Protein AF-A0A503KQ88-F1 (afdb_monomer)

Foldseek 3Di:
DLVVLCVPQNDQKDWDPVPWDQAADPLQLVQAVQAPLVVPPPQADPQQNCLNVVDRTDTDMDFHDDALVCLLVRLLSVLVSLLVVLVVDRQWDFAQLASHTGHNVNSNVLNVQLVVDPDSLSSLLSSCSVHKGWQDDPPQWTKIWDSVSNNDAIETEGCLQDVDRVVSRVVRSVLSSCCVVPNPVVSCVVQVWDFDADPVDDPPRSRHRPRGYIYGDSPDDPPPDDDDD

Structure (mmCIF, N/CA/C/O backbone):
data_AF-A0A503KQ88-F1
#
_entry.id   AF-A0A503KQ88-F1
#
loop_
_atom_site.group_PDB
_atom_site.id
_atom_site.type_symbol
_atom_site.label_atom_id
_atom_site.label_alt_id
_atom_site.label_comp_id
_atom_site.label_asym_id
_atom_site.label_entity_id
_atom_site.label_seq_id
_atom_site.pdbx_PDB_ins_code
_atom_site.Cartn_x
_atom_site.Cartn_y
_atom_site.Cartn_z
_atom_site.occupancy
_atom_site.B_iso_or_equiv
_atom_site.auth_seq_id
_atom_site.auth_comp_id
_atom_site.auth_asym_id
_atom_site.auth_atom_id
_atom_site.pdbx_PDB_model_num
ATOM 1 N N . MET A 1 1 ? -19.929 3.652 12.832 1.00 82.06 1 MET A N 1
ATOM 2 C CA . MET A 1 1 ? -19.025 4.781 12.519 1.00 82.06 1 MET A CA 1
ATOM 3 C C . MET A 1 1 ? -18.409 4.598 11.139 1.00 82.06 1 MET A C 1
ATOM 5 O O . MET A 1 1 ? -18.753 5.381 10.267 1.00 82.06 1 MET A O 1
ATOM 9 N N . ILE A 1 2 ? -17.636 3.533 10.895 1.00 91.12 2 ILE A N 1
ATOM 10 C CA . ILE A 1 2 ? -17.041 3.278 9.570 1.00 91.12 2 ILE A CA 1
ATOM 11 C C . ILE A 1 2 ? -18.077 3.053 8.452 1.00 91.12 2 ILE A C 1
ATOM 13 O O . ILE A 1 2 ? -17.895 3.584 7.366 1.00 91.12 2 ILE A O 1
ATOM 17 N N . GLN A 1 3 ? -19.224 2.420 8.748 1.00 93.38 3 GLN A N 1
ATOM 18 C CA . GLN A 1 3 ? -20.330 2.285 7.782 1.00 93.38 3 GLN A CA 1
ATOM 19 C C . GLN A 1 3 ? -20.787 3.634 7.205 1.00 93.38 3 GLN A C 1
ATOM 21 O O . GLN A 1 3 ? -20.967 3.766 6.007 1.00 93.38 3 GLN A O 1
ATOM 26 N N . SER A 1 4 ? -20.898 4.669 8.044 1.00 92.31 4 SER A N 1
ATOM 27 C CA . SER A 1 4 ? -21.290 6.005 7.575 1.00 92.31 4 SER A CA 1
ATOM 28 C C . SER A 1 4 ? -20.236 6.607 6.641 1.00 92.31 4 SER A C 1
ATOM 30 O O . SER A 1 4 ? -20.574 7.298 5.690 1.00 92.31 4 SER A O 1
ATOM 32 N N . ALA A 1 5 ? -18.947 6.347 6.874 1.00 95.00 5 ALA A N 1
ATOM 33 C CA . ALA A 1 5 ? -17.892 6.795 5.966 1.00 95.00 5 ALA A CA 1
ATOM 34 C C . ALA A 1 5 ? -17.965 6.080 4.609 1.00 95.00 5 ALA A C 1
ATOM 36 O O . ALA A 1 5 ? -17.872 6.742 3.575 1.00 95.00 5 ALA A O 1
ATOM 37 N N . ILE A 1 6 ? -18.207 4.765 4.630 1.00 96.81 6 ILE A N 1
ATOM 38 C CA . ILE A 1 6 ? -18.435 3.943 3.435 1.00 96.81 6 ILE A CA 1
ATOM 39 C C . ILE A 1 6 ? -19.593 4.513 2.612 1.00 96.81 6 ILE A C 1
ATOM 41 O O . ILE A 1 6 ? -19.392 4.887 1.457 1.00 96.81 6 ILE A O 1
ATOM 45 N N . ASP A 1 7 ? -20.756 4.702 3.240 1.00 95.50 7 ASP A N 1
ATOM 46 C CA . ASP A 1 7 ? -21.964 5.215 2.581 1.00 95.50 7 ASP A CA 1
ATOM 47 C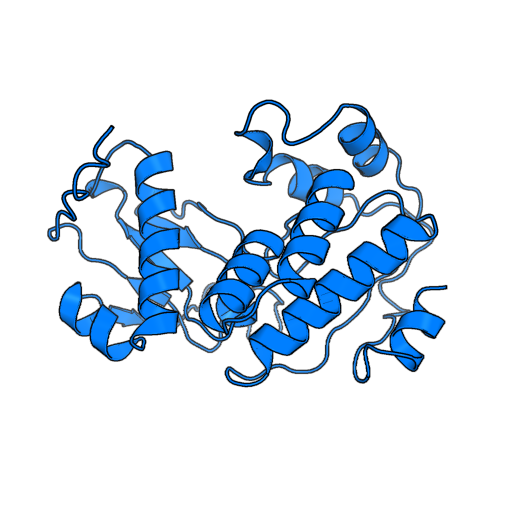 C . ASP A 1 7 ? -21.766 6.621 1.980 1.00 95.50 7 ASP A C 1
ATOM 49 O O . ASP A 1 7 ? -22.409 6.978 0.994 1.00 95.50 7 ASP A O 1
ATOM 53 N N . ASN A 1 8 ? -20.891 7.437 2.579 1.00 95.69 8 ASN A N 1
ATOM 54 C CA . ASN A 1 8 ? -20.703 8.834 2.192 1.00 95.69 8 ASN A CA 1
ATOM 55 C C . ASN A 1 8 ? -19.637 9.049 1.112 1.00 95.69 8 ASN A C 1
ATOM 57 O O . ASN A 1 8 ? -19.802 9.945 0.284 1.00 95.69 8 ASN A O 1
ATOM 61 N N . PHE A 1 9 ? -18.508 8.335 1.160 1.00 95.44 9 PHE A N 1
ATOM 62 C CA . PHE A 1 9 ? -17.376 8.646 0.278 1.00 95.44 9 PHE A CA 1
ATOM 63 C C . PHE A 1 9 ? -16.545 7.456 -0.197 1.00 95.44 9 PHE A C 1
ATOM 65 O O . PHE A 1 9 ? -15.603 7.682 -0.953 1.00 95.44 9 PHE A O 1
ATOM 72 N N . ALA A 1 10 ? -16.855 6.228 0.217 1.00 96.38 10 ALA A N 1
ATOM 73 C CA . ALA A 1 10 ? -16.130 5.039 -0.228 1.00 96.38 10 ALA A CA 1
ATOM 74 C C . ALA A 1 10 ? -17.098 3.983 -0.789 1.00 96.38 10 ALA A C 1
ATOM 76 O O . ALA A 1 10 ? -17.189 2.879 -0.250 1.00 96.38 10 ALA A O 1
ATOM 77 N N . PRO A 1 11 ? -17.857 4.318 -1.852 1.00 93.62 11 PRO A N 1
ATOM 78 C CA . PRO A 1 11 ? -18.768 3.364 -2.470 1.00 93.62 11 PRO A CA 1
ATOM 79 C C . PRO A 1 11 ? -18.002 2.128 -2.959 1.00 93.62 11 PRO A C 1
ATOM 81 O O . PRO A 1 11 ? -16.903 2.240 -3.495 1.00 93.62 11 PRO A O 1
ATOM 84 N N . GLY A 1 12 ? -18.596 0.949 -2.774 1.00 94.19 12 GLY A N 1
ATOM 85 C CA . GLY A 1 12 ? -17.990 -0.334 -3.143 1.00 94.19 12 GLY A CA 1
ATOM 86 C C . GLY A 1 12 ? -17.111 -0.961 -2.059 1.00 94.19 12 GLY A C 1
ATOM 87 O O . GLY A 1 12 ? -16.810 -2.143 -2.167 1.00 94.19 12 GLY A O 1
ATOM 88 N N . PHE A 1 13 ? -16.747 -0.215 -1.011 1.00 97.25 13 PHE A N 1
ATOM 89 C CA . PHE A 1 13 ? -16.193 -0.813 0.202 1.00 97.25 13 PHE A CA 1
ATOM 90 C C . PHE A 1 13 ? -17.310 -1.412 1.056 1.00 97.25 13 PHE A C 1
ATOM 92 O O . PHE A 1 13 ? -18.431 -0.901 1.073 1.00 97.25 13 PHE A O 1
ATOM 99 N N . GLU A 1 14 ? -16.997 -2.456 1.815 1.00 97.00 14 GLU A N 1
ATOM 100 C CA . GLU A 1 14 ? -17.955 -3.091 2.717 1.00 97.00 14 GLU A CA 1
ATOM 101 C C . GLU A 1 14 ? -17.297 -3.604 3.994 1.00 97.00 14 GLU A C 1
ATOM 103 O O . GLU A 1 14 ? -16.108 -3.911 4.028 1.00 97.00 14 GLU A O 1
ATOM 108 N N . ILE A 1 15 ? -18.079 -3.669 5.072 1.00 96.62 15 ILE A N 1
ATOM 109 C CA . ILE A 1 15 ? -17.639 -4.312 6.308 1.00 96.62 15 ILE A CA 1
ATOM 110 C C . ILE A 1 15 ? -17.816 -5.814 6.134 1.00 96.62 15 ILE A C 1
ATOM 112 O O . ILE A 1 15 ? -18.939 -6.294 5.965 1.00 96.62 15 ILE A O 1
ATOM 116 N N . ASP A 1 16 ? -16.722 -6.549 6.263 1.00 94.75 16 ASP A N 1
ATOM 117 C CA . ASP A 1 16 ? -16.769 -7.998 6.341 1.00 94.75 16 ASP A CA 1
ATOM 118 C C . ASP A 1 16 ? -17.178 -8.403 7.757 1.00 94.75 16 ASP A C 1
ATOM 120 O O . ASP A 1 16 ? -16.416 -8.289 8.719 1.00 94.75 16 ASP A O 1
ATOM 124 N N . THR A 1 17 ? -18.426 -8.838 7.891 1.00 92.38 17 THR A N 1
ATOM 125 C CA . THR A 1 17 ? -19.001 -9.229 9.185 1.00 92.38 17 THR A CA 1
ATOM 126 C C . THR A 1 17 ? -18.560 -10.613 9.657 1.00 92.38 17 THR A C 1
ATOM 128 O O . THR A 1 17 ? -18.763 -10.921 10.828 1.00 92.38 17 THR A O 1
ATOM 131 N N . GLU A 1 18 ? -17.961 -11.427 8.785 1.00 91.00 18 GLU A N 1
ATOM 132 C CA . GLU A 1 18 ? -17.430 -12.748 9.130 1.00 91.00 18 GLU A CA 1
ATOM 133 C C . GLU A 1 18 ? -16.044 -12.626 9.772 1.00 91.00 18 GLU A C 1
ATOM 135 O O . GLU A 1 18 ? -15.778 -13.266 10.789 1.00 91.00 18 GLU A O 1
ATOM 140 N N . PHE A 1 19 ? -15.188 -11.757 9.226 1.00 88.44 19 PHE A N 1
ATOM 141 C CA . PHE A 1 19 ? -13.831 -11.530 9.737 1.00 88.44 19 PHE A CA 1
ATOM 142 C C . PHE A 1 19 ? -13.727 -10.385 10.758 1.00 88.44 19 PHE A C 1
ATOM 144 O O . PHE A 1 19 ? -12.705 -10.254 11.437 1.00 88.44 19 PHE A O 1
ATOM 151 N N . SER A 1 20 ? -14.769 -9.561 10.908 1.00 92.88 20 SER A N 1
ATOM 152 C CA . SER A 1 20 ? -14.857 -8.586 12.004 1.00 92.88 20 SER A CA 1
ATOM 153 C C . SER A 1 20 ? -15.189 -9.281 13.323 1.00 92.88 20 SER A C 1
ATOM 155 O O . SER A 1 20 ? -16.171 -10.012 13.421 1.00 92.88 20 SER A O 1
ATOM 157 N N . GLN A 1 21 ? -14.413 -9.006 14.370 1.00 93.44 21 GLN A N 1
ATOM 158 C CA . GLN A 1 21 ? -14.523 -9.715 15.643 1.00 93.44 21 GLN A CA 1
ATOM 159 C C . GLN A 1 21 ? -14.304 -8.808 16.856 1.00 93.44 21 GLN A C 1
ATOM 161 O O . GLN A 1 21 ? -13.518 -7.860 16.828 1.00 93.44 21 GLN A O 1
ATOM 166 N N . GLU A 1 22 ? -14.954 -9.149 17.969 1.00 92.50 22 GLU A N 1
ATOM 167 C CA . GLU A 1 22 ? -14.690 -8.576 19.299 1.00 92.50 22 GLU A CA 1
ATOM 168 C C . GLU A 1 22 ? -13.470 -9.249 19.958 1.00 92.50 22 GLU A C 1
ATOM 170 O O . GLU A 1 22 ? -13.514 -9.681 21.109 1.00 92.50 22 GLU A O 1
ATOM 175 N N . ALA A 1 23 ? -12.396 -9.405 19.184 1.00 91.88 23 ALA A N 1
ATOM 176 C CA . ALA A 1 23 ? -11.121 -9.955 19.624 1.00 91.88 23 ALA A CA 1
ATOM 177 C C . ALA A 1 23 ? -9.958 -9.292 18.871 1.00 91.88 23 ALA A C 1
ATOM 179 O O . ALA A 1 23 ? -10.144 -8.728 17.789 1.00 91.88 23 ALA A O 1
ATOM 180 N N . ALA A 1 24 ? -8.757 -9.385 19.440 1.00 90.56 24 ALA A N 1
ATOM 181 C CA . ALA A 1 24 ? -7.523 -8.958 18.788 1.00 90.56 24 ALA A CA 1
ATOM 182 C C . ALA A 1 24 ? -7.221 -9.798 17.528 1.00 90.56 24 ALA A C 1
ATOM 184 O O . ALA A 1 24 ? -7.571 -10.976 17.458 1.00 90.56 24 ALA A O 1
ATOM 185 N N . ASP A 1 25 ? -6.545 -9.208 16.541 1.00 90.25 25 ASP A N 1
ATOM 186 C CA . ASP A 1 25 ? -5.828 -9.919 15.480 1.00 90.25 25 ASP A CA 1
ATOM 187 C C . ASP A 1 25 ? -4.364 -10.117 15.898 1.00 90.25 25 ASP A C 1
ATOM 189 O O . ASP A 1 25 ? -3.544 -9.195 15.855 1.00 90.25 25 ASP A O 1
ATOM 193 N N . ASP A 1 26 ? -4.014 -11.360 16.225 1.00 89.31 26 ASP A N 1
ATOM 194 C CA . ASP A 1 26 ? -2.664 -11.779 16.621 1.00 89.31 26 ASP A CA 1
ATOM 195 C C . ASP A 1 26 ? -1.585 -11.447 15.568 1.00 89.31 26 ASP A C 1
ATOM 197 O O . ASP A 1 26 ? -0.389 -11.394 15.869 1.00 89.31 26 ASP A O 1
ATOM 201 N N . ARG A 1 27 ? -1.975 -11.210 14.309 1.00 88.62 27 ARG A N 1
ATOM 202 C CA . ARG A 1 27 ? -1.055 -10.854 13.218 1.00 88.62 27 ARG A CA 1
ATOM 203 C C . ARG A 1 27 ? -0.681 -9.373 13.230 1.00 88.62 27 ARG A C 1
ATOM 205 O O . ARG A 1 27 ? 0.302 -9.009 12.583 1.00 88.62 27 ARG A O 1
ATOM 212 N N . MET A 1 28 ? -1.431 -8.519 13.931 1.00 89.50 28 MET A N 1
ATOM 213 C CA . MET A 1 28 ? -1.254 -7.066 13.876 1.00 89.50 28 MET A CA 1
ATOM 214 C C . MET A 1 28 ? 0.115 -6.624 14.405 1.00 89.50 28 MET A C 1
ATOM 216 O O . MET A 1 28 ? 0.796 -5.842 13.742 1.00 89.50 28 MET A O 1
ATOM 220 N N . ALA A 1 29 ? 0.564 -7.203 15.523 1.00 87.62 29 ALA A N 1
ATOM 221 C CA . ALA A 1 29 ? 1.887 -6.945 16.097 1.00 87.62 29 ALA A CA 1
ATOM 222 C C . ALA A 1 29 ? 3.011 -7.266 15.105 1.00 87.62 29 ALA A C 1
ATOM 224 O O . ALA A 1 29 ? 3.868 -6.430 14.825 1.00 87.62 29 ALA A O 1
ATOM 225 N N . ARG A 1 30 ? 2.942 -8.442 14.469 1.00 87.19 30 ARG A N 1
ATOM 226 C CA . ARG A 1 30 ? 3.912 -8.843 13.444 1.00 87.19 30 ARG A CA 1
ATOM 227 C C . ARG A 1 30 ? 3.892 -7.900 12.237 1.00 87.19 30 ARG A C 1
ATOM 229 O O . ARG A 1 30 ? 4.946 -7.599 11.686 1.00 87.19 30 ARG A O 1
ATOM 236 N N . SER A 1 31 ? 2.717 -7.445 11.810 1.00 87.50 31 SER A N 1
ATOM 237 C CA . SER A 1 31 ? 2.585 -6.470 10.721 1.00 87.50 31 SER A CA 1
ATOM 238 C C . SER A 1 31 ? 3.190 -5.108 11.058 1.00 87.50 31 SER A C 1
ATOM 240 O O . SER A 1 31 ? 3.762 -4.464 10.179 1.00 87.50 31 SER A O 1
ATOM 242 N N . PHE A 1 32 ? 3.097 -4.685 12.318 1.00 87.62 32 PHE A N 1
ATOM 243 C CA . PHE A 1 32 ? 3.701 -3.447 12.799 1.00 87.62 32 PHE A CA 1
ATOM 244 C C . PHE A 1 32 ? 5.225 -3.561 12.922 1.00 87.62 32 PHE A C 1
ATOM 246 O O . PHE A 1 32 ? 5.947 -2.685 12.453 1.00 87.62 32 PHE A O 1
ATOM 253 N N . ASP A 1 33 ? 5.736 -4.678 13.446 1.00 84.38 33 ASP A N 1
ATOM 254 C CA . ASP A 1 33 ? 7.180 -4.930 13.564 1.00 84.38 33 ASP A CA 1
ATOM 255 C C . ASP A 1 33 ? 7.906 -4.950 12.219 1.00 84.38 33 ASP A C 1
ATOM 257 O O . ASP A 1 33 ? 9.072 -4.570 12.120 1.00 84.38 33 ASP A O 1
ATOM 261 N N . LEU A 1 34 ? 7.213 -5.402 11.176 1.00 78.88 34 LEU A N 1
ATOM 262 C CA . LEU A 1 34 ? 7.750 -5.524 9.824 1.00 78.88 34 LEU A CA 1
ATOM 263 C C . LEU A 1 34 ? 7.519 -4.268 8.977 1.00 78.88 34 LEU A C 1
ATOM 265 O O . LEU A 1 34 ? 7.855 -4.261 7.788 1.00 78.88 34 LEU A O 1
ATOM 269 N N . CYS A 1 35 ? 6.939 -3.223 9.567 1.00 80.56 35 CYS A N 1
ATOM 270 C CA . CYS A 1 35 ? 6.728 -1.953 8.906 1.00 80.56 35 CYS A CA 1
ATOM 271 C C . CYS A 1 35 ? 8.060 -1.244 8.646 1.00 80.56 35 CYS A C 1
ATOM 273 O O . CYS A 1 35 ? 8.882 -1.076 9.546 1.00 80.56 35 CYS A O 1
ATOM 275 N N . TRP A 1 36 ? 8.249 -0.764 7.414 1.00 73.56 36 TRP A N 1
ATOM 276 C CA . TRP A 1 36 ? 9.437 -0.001 7.023 1.00 73.56 36 TRP A CA 1
ATOM 277 C C . TRP A 1 36 ? 9.670 1.230 7.906 1.00 73.56 36 TRP A C 1
ATOM 279 O O . TRP A 1 36 ? 10.806 1.609 8.172 1.00 73.56 36 TRP A O 1
ATOM 289 N N . ASP A 1 37 ? 8.609 1.835 8.432 1.00 75.62 37 ASP A N 1
ATOM 290 C CA . ASP A 1 37 ? 8.744 3.008 9.287 1.00 75.62 37 ASP A CA 1
ATOM 291 C C . ASP A 1 37 ? 9.432 2.677 10.633 1.00 75.62 37 ASP A C 1
ATOM 293 O O . ASP A 1 37 ? 10.017 3.565 11.249 1.00 75.62 37 ASP A O 1
ATOM 297 N N . ARG A 1 38 ? 9.535 1.401 11.046 1.00 74.81 38 ARG A N 1
ATOM 298 C CA . ARG A 1 38 ? 10.309 0.991 12.240 1.00 74.81 38 ARG A CA 1
ATOM 299 C C . ARG A 1 38 ? 11.812 1.248 12.109 1.00 74.81 38 ARG A C 1
ATOM 301 O O . ARG A 1 38 ? 12.473 1.434 13.131 1.00 74.81 38 ARG A O 1
ATOM 308 N N . VAL A 1 39 ? 12.358 1.295 10.887 1.00 71.19 39 VAL A N 1
ATOM 309 C CA . VAL A 1 39 ? 13.790 1.587 10.678 1.00 71.19 39 VAL A CA 1
ATOM 310 C C . VAL A 1 39 ? 14.106 3.086 10.710 1.00 71.19 39 VAL A C 1
ATOM 312 O O . VAL A 1 39 ? 15.272 3.468 10.831 1.00 71.19 39 VAL A O 1
ATOM 315 N N . HIS A 1 40 ? 13.085 3.951 10.657 1.00 67.12 40 HIS A N 1
ATOM 316 C CA . HIS A 1 40 ? 13.244 5.403 10.723 1.00 67.12 40 HIS A CA 1
ATOM 317 C C . HIS A 1 40 ? 13.041 5.908 12.150 1.00 67.12 40 HIS A C 1
ATOM 319 O O . HIS A 1 40 ? 11.982 5.752 12.759 1.00 67.12 40 HIS A O 1
ATOM 325 N N . LYS A 1 41 ? 14.064 6.570 12.698 1.00 69.19 41 LYS A N 1
ATOM 326 C CA . LYS A 1 41 ? 13.993 7.124 14.054 1.00 69.19 41 LYS A CA 1
ATOM 327 C C . LYS A 1 41 ? 12.854 8.144 14.160 1.00 69.19 41 LYS A C 1
ATOM 329 O O . LYS A 1 41 ? 12.869 9.159 13.469 1.00 69.19 41 LYS A O 1
ATOM 334 N N . GLY A 1 42 ? 11.931 7.907 15.093 1.00 69.88 42 GLY A N 1
ATOM 335 C CA . GLY A 1 42 ? 10.814 8.811 15.385 1.00 69.88 42 GLY A CA 1
ATOM 336 C C . GLY A 1 42 ? 9.622 8.689 14.434 1.00 69.88 42 GLY A C 1
ATOM 337 O O . GLY A 1 42 ? 8.749 9.548 14.471 1.00 69.88 42 GLY A O 1
ATOM 338 N N . ALA A 1 43 ? 9.575 7.654 13.590 1.00 77.50 43 ALA A N 1
ATOM 339 C CA . ALA A 1 43 ? 8.423 7.391 12.729 1.00 77.50 43 ALA A CA 1
ATOM 340 C C . ALA A 1 43 ? 7.298 6.589 13.422 1.00 77.50 43 ALA A C 1
ATOM 342 O O . ALA A 1 43 ? 6.245 6.380 12.823 1.00 77.50 43 ALA A O 1
ATOM 343 N N . TRP A 1 44 ? 7.508 6.178 14.677 1.00 86.00 44 TRP A N 1
ATOM 344 C CA . TRP A 1 44 ? 6.536 5.500 15.539 1.00 86.00 44 TRP A CA 1
ATOM 345 C C . TRP A 1 44 ? 6.767 5.874 17.015 1.00 86.00 44 TRP A C 1
ATOM 347 O O . TRP A 1 44 ? 7.852 6.356 17.370 1.00 86.00 44 TRP A O 1
ATOM 357 N N . THR A 1 45 ? 5.757 5.667 17.862 1.00 88.06 45 THR A N 1
ATOM 358 C CA . THR A 1 45 ? 5.802 5.923 19.314 1.00 88.06 45 THR A CA 1
ATOM 359 C C . THR A 1 45 ? 5.491 4.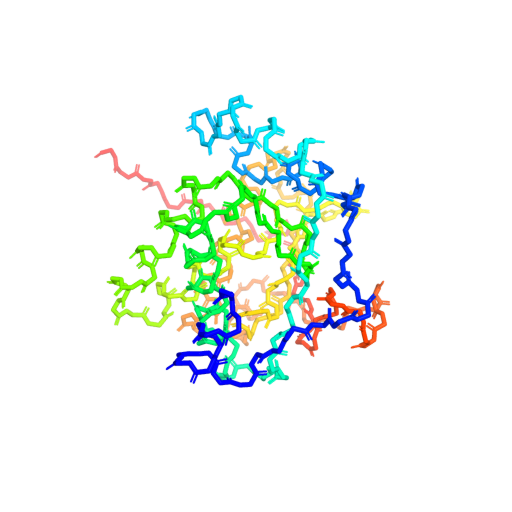667 20.134 1.00 88.06 45 THR A C 1
ATOM 361 O O . THR A 1 45 ? 4.905 3.716 19.629 1.00 88.06 45 THR A O 1
ATOM 364 N N . GLU A 1 46 ? 5.841 4.667 21.425 1.00 89.06 46 GLU A N 1
ATOM 365 C CA . GLU A 1 46 ? 5.425 3.598 22.355 1.00 89.06 46 GLU A CA 1
ATOM 366 C C . GLU A 1 46 ? 3.891 3.457 22.410 1.00 89.06 46 GLU A C 1
ATOM 368 O O . GLU A 1 46 ? 3.387 2.344 22.482 1.00 89.06 46 GLU A O 1
ATOM 373 N N . GLU A 1 47 ? 3.151 4.563 22.261 1.00 90.69 47 GLU A N 1
ATOM 374 C CA . GLU A 1 47 ? 1.683 4.555 22.173 1.00 90.69 47 GLU A CA 1
ATOM 375 C C . GLU A 1 47 ? 1.171 3.805 20.930 1.00 90.69 47 GLU A C 1
ATOM 377 O O . GLU A 1 47 ? 0.144 3.133 21.005 1.00 90.69 47 GLU A O 1
ATOM 382 N N . ASP A 1 48 ? 1.869 3.890 19.788 1.00 91.00 48 ASP A N 1
ATOM 383 C CA . ASP A 1 48 ? 1.516 3.108 18.594 1.00 91.00 48 ASP A CA 1
ATOM 384 C C . ASP A 1 48 ? 1.710 1.602 18.849 1.00 91.00 48 ASP A C 1
ATOM 386 O O . ASP A 1 48 ? 0.899 0.784 18.413 1.00 91.00 48 ASP A O 1
ATOM 390 N N . GLU A 1 49 ? 2.776 1.233 19.565 1.00 89.81 49 GLU A N 1
ATOM 391 C CA . GLU A 1 49 ? 3.071 -0.160 19.913 1.00 89.81 49 GLU A CA 1
ATOM 392 C C . GLU A 1 49 ? 2.051 -0.716 20.917 1.00 89.81 49 GLU A C 1
ATOM 394 O O . GLU A 1 49 ? 1.501 -1.793 20.689 1.00 89.81 49 GLU A O 1
ATOM 399 N N . GLU A 1 50 ? 1.714 0.041 21.966 1.00 91.94 50 GLU A N 1
ATOM 400 C CA . GLU A 1 50 ? 0.632 -0.310 22.897 1.00 91.94 50 GLU A CA 1
ATOM 401 C C . GLU A 1 50 ? -0.709 -0.440 22.169 1.00 91.94 50 GLU A C 1
ATOM 403 O O . GLU A 1 50 ? -1.411 -1.432 22.355 1.00 91.94 50 GLU A O 1
ATOM 408 N N . ALA A 1 51 ? -1.052 0.491 21.271 1.00 92.00 51 ALA A N 1
ATOM 409 C CA . ALA A 1 51 ? -2.300 0.422 20.515 1.00 92.00 51 ALA A CA 1
ATOM 410 C C . ALA A 1 51 ? -2.403 -0.851 19.660 1.00 92.00 51 ALA A C 1
ATOM 412 O O . ALA A 1 51 ? -3.479 -1.442 19.560 1.00 92.00 51 ALA A O 1
ATOM 413 N N . VAL A 1 52 ? -1.295 -1.289 19.056 1.00 90.44 52 VAL A N 1
ATOM 414 C CA . VAL A 1 52 ? -1.243 -2.537 18.285 1.00 90.44 52 VAL A CA 1
ATOM 415 C C . VAL A 1 52 ? -1.284 -3.769 19.190 1.00 90.44 52 VAL A C 1
ATOM 417 O O . VAL A 1 52 ? -1.897 -4.764 18.813 1.00 90.44 52 VAL A O 1
ATOM 420 N N . LEU A 1 53 ? -0.665 -3.746 20.369 1.00 88.81 53 LEU A N 1
ATOM 421 C CA . LEU A 1 53 ? -0.636 -4.904 21.271 1.00 88.81 53 LEU A CA 1
ATOM 422 C C . LEU A 1 53 ? -1.928 -5.075 22.080 1.00 88.81 53 LEU A C 1
ATOM 424 O O . LEU A 1 53 ? -2.324 -6.203 22.364 1.00 88.81 53 LEU A O 1
ATOM 428 N N . GLU A 1 54 ? -2.585 -3.977 22.442 1.00 90.81 54 GLU A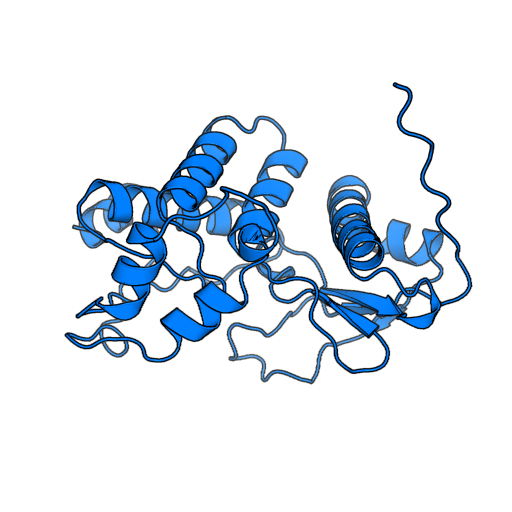 N 1
ATOM 429 C CA . GLU A 1 54 ? -3.719 -3.969 23.372 1.00 90.81 54 GLU A CA 1
ATOM 430 C C . GLU A 1 54 ? -5.086 -3.835 22.684 1.00 90.81 54 GLU A C 1
ATOM 432 O O . GLU A 1 54 ? -6.118 -3.782 23.360 1.00 90.81 54 GLU A O 1
ATOM 437 N N . HIS A 1 55 ? -5.137 -3.786 21.347 1.00 93.06 55 HIS A N 1
ATOM 438 C CA . HIS A 1 55 ? -6.413 -3.720 20.637 1.00 93.06 55 HIS A CA 1
ATOM 439 C C . HIS A 1 55 ? -7.298 -4.934 20.961 1.00 93.06 55 HIS A C 1
ATOM 441 O O . HIS A 1 55 ? -6.870 -6.083 20.921 1.00 93.06 55 HIS A O 1
ATOM 447 N N . GLY A 1 56 ? -8.563 -4.668 21.290 1.00 91.94 56 GLY A N 1
ATOM 448 C CA . GLY A 1 56 ? -9.504 -5.700 21.739 1.00 91.94 56 GLY A CA 1
ATOM 449 C C . GLY A 1 56 ? -10.534 -6.125 20.697 1.00 91.94 56 GLY A C 1
ATOM 450 O O . GLY A 1 56 ? -11.268 -7.078 20.933 1.00 91.94 56 GLY A O 1
ATOM 451 N N . CYS A 1 57 ? -10.636 -5.417 19.573 1.00 92.00 57 CYS A N 1
ATOM 452 C CA . CYS A 1 57 ? -11.571 -5.732 18.501 1.00 92.00 57 CYS A CA 1
ATOM 453 C C . CYS A 1 57 ? -11.032 -5.275 17.147 1.00 92.00 57 CYS A C 1
ATOM 455 O O . CYS A 1 57 ? -10.209 -4.359 17.064 1.00 92.00 57 CYS A O 1
ATOM 457 N N . VAL A 1 58 ? -11.529 -5.904 16.087 1.00 94.00 58 VAL A N 1
ATOM 458 C CA . VAL A 1 58 ? -11.138 -5.630 14.706 1.00 94.00 58 VAL A CA 1
ATOM 459 C C . VAL A 1 58 ? -12.390 -5.484 13.857 1.00 94.00 58 VAL A C 1
ATOM 461 O O . VAL A 1 58 ? -13.296 -6.314 13.911 1.00 94.00 58 VAL A O 1
ATOM 464 N N . ILE A 1 59 ? -12.424 -4.420 13.057 1.00 95.00 59 ILE A N 1
ATOM 465 C CA . ILE A 1 59 ? -13.385 -4.270 11.968 1.00 95.00 59 ILE A CA 1
ATOM 466 C C . ILE A 1 59 ? -12.621 -4.483 10.672 1.00 95.00 59 ILE A C 1
ATOM 468 O O . ILE A 1 59 ? -11.689 -3.736 10.372 1.00 95.00 59 ILE A O 1
ATOM 472 N N . TYR A 1 60 ? -13.030 -5.495 9.921 1.00 94.56 60 TYR A N 1
ATOM 473 C CA . TYR A 1 60 ? -12.456 -5.823 8.631 1.00 94.56 60 TYR A CA 1
ATOM 474 C C . TYR A 1 60 ? -13.256 -5.128 7.527 1.00 94.56 60 TYR A C 1
ATOM 476 O O . TYR A 1 60 ? -14.487 -5.172 7.521 1.00 94.56 60 TYR A O 1
ATOM 484 N N . VAL A 1 61 ? -12.561 -4.437 6.624 1.00 96.06 61 VAL A N 1
ATOM 485 C CA . VAL A 1 61 ? -13.183 -3.688 5.526 1.00 96.06 61 VAL A CA 1
ATOM 486 C C . VAL A 1 61 ? -12.595 -4.167 4.210 1.00 96.06 61 VAL A C 1
ATOM 488 O O . VAL A 1 61 ? -11.388 -4.063 3.997 1.00 96.06 61 VAL A O 1
ATOM 491 N N . LEU A 1 62 ? -13.460 -4.665 3.335 1.00 94.62 62 LEU A N 1
ATOM 492 C CA . LEU A 1 62 ? -13.113 -5.094 1.989 1.00 94.62 62 LEU A CA 1
ATOM 493 C C . LEU A 1 62 ? -13.214 -3.909 1.034 1.00 94.62 62 LEU A C 1
ATOM 495 O O . LEU A 1 62 ? -14.160 -3.122 1.101 1.00 94.62 62 LEU A O 1
ATOM 499 N N . GLY A 1 63 ? -12.218 -3.778 0.162 1.00 93.19 63 GLY A N 1
ATOM 500 C CA . GLY A 1 63 ? -12.285 -2.883 -0.987 1.00 93.19 63 GLY A CA 1
ATOM 501 C C . GLY A 1 63 ? -13.003 -3.544 -2.167 1.00 93.19 63 GLY A C 1
ATOM 502 O O . GLY A 1 63 ? -13.113 -4.771 -2.206 1.00 93.19 63 GLY A O 1
ATOM 503 N N . PRO A 1 64 ? -13.469 -2.752 -3.146 1.00 92.69 64 PRO A N 1
ATOM 504 C CA . PRO A 1 64 ? -14.012 -3.293 -4.384 1.00 92.69 64 PRO A CA 1
ATOM 505 C C . PRO A 1 64 ? -12.930 -4.036 -5.180 1.00 92.69 64 PRO A C 1
ATOM 507 O O . PRO A 1 64 ? -11.731 -3.849 -4.965 1.00 92.69 64 PRO A O 1
ATOM 510 N N . HIS A 1 65 ? -13.355 -4.843 -6.153 1.00 87.69 65 HIS A N 1
ATOM 511 C CA . HIS A 1 65 ? -12.434 -5.419 -7.130 1.00 87.69 65 HIS A CA 1
ATOM 512 C C . HIS A 1 65 ? -11.689 -4.300 -7.873 1.00 87.69 65 HIS A C 1
ATOM 514 O O . HIS A 1 65 ? -12.317 -3.377 -8.394 1.00 87.69 65 HIS A O 1
ATOM 520 N N . MET A 1 66 ? -10.362 -4.403 -7.949 1.00 89.75 66 MET A N 1
ATOM 521 C CA . MET A 1 66 ? -9.502 -3.410 -8.592 1.00 89.75 66 MET A CA 1
ATOM 522 C C . MET A 1 66 ? -8.957 -3.934 -9.919 1.00 89.75 66 MET A C 1
ATOM 524 O O . MET A 1 66 ? -8.574 -5.096 -10.034 1.00 89.75 66 MET A O 1
ATOM 528 N N . ASP A 1 67 ? -8.884 -3.051 -10.906 1.00 89.69 67 ASP A N 1
ATOM 529 C CA . ASP A 1 67 ? -8.025 -3.189 -12.080 1.00 89.69 67 ASP A CA 1
ATOM 530 C C . ASP A 1 67 ? -6.908 -2.132 -12.025 1.00 89.69 67 ASP A C 1
ATOM 532 O O . ASP A 1 67 ? -6.813 -1.360 -11.067 1.00 89.69 67 ASP A O 1
ATOM 536 N N . ALA A 1 68 ? -6.029 -2.106 -13.027 1.00 89.00 68 ALA A N 1
ATOM 537 C CA . ALA A 1 68 ? -4.869 -1.217 -13.013 1.00 89.00 68 ALA A CA 1
ATOM 538 C C . ALA A 1 68 ? -5.262 0.268 -13.061 1.00 89.00 68 ALA A C 1
ATOM 540 O O . ALA A 1 68 ? -4.549 1.102 -12.507 1.00 89.00 68 ALA A O 1
ATOM 541 N N . GLU A 1 69 ? -6.395 0.593 -13.690 1.00 88.75 69 GLU A N 1
ATOM 542 C CA . GLU A 1 69 ? -6.887 1.964 -13.837 1.00 88.75 69 GLU A CA 1
ATOM 543 C C . GLU A 1 69 ? -7.467 2.482 -12.511 1.00 88.75 69 GLU A C 1
ATOM 545 O O . GLU A 1 69 ? -7.139 3.587 -12.078 1.00 88.75 69 GLU A O 1
ATOM 550 N N . GLY A 1 70 ? -8.267 1.663 -11.821 1.00 93.62 70 GLY A N 1
ATOM 551 C CA . GLY A 1 70 ? -8.924 2.030 -10.563 1.00 93.62 70 GLY A CA 1
ATOM 552 C C . GLY A 1 70 ? -8.098 1.797 -9.292 1.00 93.62 70 GLY A C 1
ATOM 553 O O . GLY A 1 70 ? -8.494 2.262 -8.218 1.00 93.62 70 GLY A O 1
ATOM 554 N N . ALA A 1 71 ? -6.966 1.088 -9.370 1.00 95.75 71 ALA A N 1
ATOM 555 C CA . ALA A 1 71 ? -6.192 0.675 -8.195 1.00 95.75 71 ALA A CA 1
ATOM 556 C C . ALA A 1 71 ? -5.726 1.859 -7.329 1.00 95.75 71 ALA A C 1
ATOM 558 O O . ALA A 1 71 ? -5.923 1.862 -6.112 1.00 95.75 71 ALA A O 1
ATOM 559 N N . VAL A 1 72 ? -5.159 2.903 -7.946 1.00 96.88 72 VAL A N 1
ATOM 560 C CA . VAL A 1 72 ? -4.636 4.072 -7.215 1.00 96.88 72 VAL A CA 1
ATOM 561 C C . VAL A 1 72 ? -5.754 4.836 -6.501 1.00 96.88 72 VAL A C 1
ATOM 563 O O . VAL A 1 72 ? -5.612 5.170 -5.324 1.00 96.88 72 VAL A O 1
ATOM 566 N N . GLU A 1 73 ? -6.879 5.085 -7.176 1.00 96.12 73 GLU A N 1
ATOM 567 C CA . GLU A 1 73 ? -8.026 5.785 -6.582 1.00 96.12 73 GLU A CA 1
ATOM 568 C C . GLU A 1 73 ? -8.662 4.966 -5.448 1.00 96.12 73 GLU A C 1
ATOM 570 O O . GLU A 1 73 ? -8.997 5.503 -4.384 1.00 96.12 73 GLU A O 1
ATOM 575 N N . THR A 1 74 ? -8.769 3.649 -5.636 1.00 96.94 74 THR A N 1
ATOM 576 C CA . THR A 1 74 ? -9.295 2.735 -4.616 1.00 96.94 74 THR A CA 1
ATOM 577 C C . THR A 1 74 ? -8.395 2.720 -3.380 1.00 96.94 74 THR A C 1
ATOM 579 O O . THR A 1 74 ? -8.882 2.886 -2.260 1.00 96.94 74 THR A O 1
ATOM 582 N N . SER A 1 75 ? -7.076 2.628 -3.560 1.00 97.25 75 SER A N 1
ATOM 583 C CA . SER A 1 75 ? -6.104 2.709 -2.463 1.00 97.25 75 SER A CA 1
ATOM 584 C C . SER A 1 75 ? -6.142 4.057 -1.741 1.00 97.25 75 SER A C 1
ATOM 586 O O . SER A 1 75 ? -6.127 4.104 -0.508 1.00 97.25 75 SER A O 1
ATOM 588 N N . ALA A 1 76 ? -6.263 5.167 -2.472 1.00 97.62 76 ALA A N 1
ATOM 589 C CA . ALA A 1 76 ? -6.424 6.491 -1.872 1.00 97.62 76 ALA A CA 1
ATOM 590 C C . ALA A 1 76 ? -7.700 6.574 -1.012 1.00 97.62 76 ALA A C 1
ATOM 592 O O . ALA A 1 76 ? -7.686 7.122 0.096 1.00 97.62 76 ALA A O 1
ATOM 593 N N . THR A 1 77 ? -8.790 5.967 -1.483 1.00 97.56 77 THR A N 1
ATOM 594 C CA . THR A 1 77 ? -10.064 5.882 -0.757 1.00 97.56 77 THR A CA 1
ATOM 595 C C . THR A 1 77 ? -9.950 5.018 0.502 1.00 97.56 77 THR A C 1
ATOM 597 O O . THR A 1 77 ? -10.407 5.430 1.572 1.00 97.56 77 THR A O 1
ATOM 600 N N . ALA A 1 78 ? -9.268 3.871 0.419 1.00 97.38 78 ALA A N 1
ATOM 601 C CA . ALA A 1 78 ? -8.966 3.017 1.569 1.00 97.38 78 ALA A CA 1
ATOM 602 C C . ALA A 1 78 ? -8.154 3.771 2.637 1.00 97.38 78 ALA A C 1
ATOM 604 O O . ALA A 1 78 ? -8.477 3.729 3.827 1.00 97.38 78 ALA A O 1
ATOM 605 N N . LEU A 1 79 ? -7.141 4.540 2.224 1.00 97.62 79 LEU A N 1
ATOM 606 C CA . LEU A 1 79 ? -6.349 5.364 3.138 1.00 97.62 79 LEU A CA 1
ATOM 607 C C . LEU A 1 79 ? -7.204 6.441 3.818 1.00 97.62 79 LEU A C 1
ATOM 609 O O . LEU A 1 79 ? -7.072 6.680 5.020 1.00 97.62 79 LEU A O 1
ATOM 613 N N . ARG A 1 80 ? -8.131 7.059 3.081 1.00 97.44 80 ARG A N 1
ATOM 614 C CA . ARG A 1 80 ? -9.084 8.023 3.642 1.00 97.44 80 ARG A CA 1
ATOM 615 C C . ARG A 1 80 ? -10.027 7.379 4.664 1.00 97.44 80 ARG A C 1
ATOM 617 O O . ARG A 1 80 ? -10.304 8.000 5.693 1.00 97.44 80 ARG A O 1
ATOM 624 N N . LEU A 1 81 ? -10.482 6.142 4.436 1.00 97.69 81 LEU A N 1
ATOM 625 C CA . LEU A 1 81 ? -11.253 5.373 5.424 1.00 97.69 81 LEU A CA 1
ATOM 626 C C . LEU A 1 81 ? -10.443 5.107 6.698 1.00 97.69 81 LEU A C 1
ATOM 628 O O . LEU A 1 81 ? -10.961 5.323 7.796 1.00 97.69 81 LEU A O 1
ATOM 632 N N . ILE A 1 82 ? -9.171 4.716 6.569 1.00 97.19 82 ILE A N 1
ATOM 633 C CA . ILE A 1 82 ? -8.264 4.521 7.711 1.00 97.19 82 ILE A CA 1
ATOM 634 C C . ILE A 1 82 ? -8.133 5.816 8.519 1.00 97.19 82 ILE A C 1
ATOM 636 O O . ILE A 1 82 ? -8.345 5.818 9.732 1.00 97.19 82 ILE A O 1
ATOM 640 N N . VAL A 1 83 ? -7.844 6.942 7.859 1.00 97.31 83 VAL A N 1
ATOM 641 C CA . VAL A 1 83 ? -7.721 8.243 8.534 1.00 97.31 83 VAL A CA 1
ATOM 642 C C . VAL A 1 83 ? -9.026 8.646 9.214 1.00 97.31 83 VAL A C 1
ATOM 644 O O . VAL A 1 83 ? -9.002 9.129 10.349 1.00 97.31 83 VAL A O 1
ATOM 647 N N . TYR A 1 84 ? -10.170 8.416 8.566 1.00 97.25 84 TYR A N 1
ATOM 648 C CA . TYR A 1 84 ? -11.472 8.657 9.176 1.00 97.25 84 TYR A CA 1
ATOM 649 C C . TYR A 1 84 ? -11.660 7.813 10.442 1.00 97.25 84 TYR A C 1
ATOM 651 O O . TYR A 1 84 ? -12.012 8.364 11.486 1.00 97.25 84 TYR A O 1
ATOM 659 N N . ALA A 1 85 ? -11.386 6.508 10.387 1.00 96.75 85 ALA A N 1
ATOM 660 C CA . ALA A 1 85 ? -11.526 5.610 11.529 1.00 96.75 85 ALA A CA 1
ATOM 661 C C . ALA A 1 85 ? -10.622 6.031 12.701 1.00 96.75 85 ALA A C 1
ATOM 663 O O . ALA A 1 85 ? -11.099 6.159 13.831 1.00 96.75 85 ALA A O 1
ATOM 664 N N . LEU A 1 86 ? -9.352 6.348 12.426 1.00 96.19 86 LEU A N 1
ATOM 665 C CA . LEU A 1 86 ? -8.379 6.814 13.425 1.00 96.19 86 LEU A CA 1
ATOM 666 C C . LEU A 1 86 ? -8.731 8.182 14.031 1.00 96.19 86 LEU A C 1
ATOM 668 O O . LEU A 1 86 ? -8.286 8.524 15.126 1.00 96.19 86 LEU A O 1
ATOM 672 N N . ASN A 1 87 ? -9.496 9.011 13.322 1.00 96.38 87 ASN A N 1
ATOM 673 C CA . ASN A 1 87 ? -10.013 10.275 13.856 1.00 96.38 87 ASN A CA 1
ATOM 674 C C . ASN A 1 87 ? -11.309 10.099 14.658 1.00 96.38 87 ASN A C 1
ATOM 676 O O . ASN A 1 87 ? -11.747 11.042 15.312 1.00 96.38 87 ASN A O 1
ATOM 680 N N . ASN A 1 88 ? -11.908 8.908 14.630 1.00 95.56 88 ASN A N 1
ATOM 681 C CA . ASN A 1 88 ? -13.186 8.614 15.270 1.00 95.56 88 ASN A CA 1
ATOM 682 C C . ASN A 1 88 ? -13.104 7.454 16.281 1.00 95.56 88 ASN A C 1
ATOM 684 O O . ASN A 1 88 ? -14.135 6.911 16.672 1.00 95.56 88 ASN A O 1
ATOM 688 N N . GLY A 1 89 ? -11.901 7.094 16.740 1.00 93.31 89 GLY A N 1
ATOM 689 C CA . GLY A 1 89 ? -11.702 6.195 17.882 1.00 93.31 89 GLY A CA 1
ATOM 690 C C . GLY A 1 89 ? -11.085 4.835 17.564 1.00 93.31 89 GLY A C 1
ATOM 691 O O . GLY A 1 89 ? -10.837 4.080 18.498 1.00 93.31 89 GLY A O 1
ATOM 692 N N . ALA A 1 90 ? -10.795 4.517 16.297 1.00 95.12 90 ALA A N 1
ATOM 693 C CA . ALA A 1 90 ? -9.868 3.421 16.019 1.00 95.12 90 ALA A CA 1
ATOM 694 C C . ALA A 1 90 ? -8.469 3.807 16.526 1.00 95.12 90 ALA A C 1
ATOM 696 O O . ALA A 1 90 ? -8.049 4.954 16.366 1.00 95.12 90 ALA A O 1
ATOM 697 N N . ILE A 1 91 ? -7.763 2.856 17.136 1.00 94.06 91 ILE A N 1
ATOM 698 C CA . ILE A 1 91 ? -6.444 3.098 17.742 1.00 94.06 91 ILE A CA 1
ATOM 699 C C . ILE A 1 91 ? -5.289 2.624 16.856 1.00 94.06 91 ILE A C 1
ATOM 701 O O . ILE A 1 91 ? -4.191 3.155 16.949 1.00 94.06 91 ILE A O 1
ATOM 705 N N . ALA A 1 92 ? -5.547 1.675 15.956 1.00 94.69 92 ALA A N 1
ATOM 706 C CA . ALA A 1 92 ? -4.562 1.132 15.033 1.00 94.69 92 ALA A CA 1
ATOM 707 C C . ALA A 1 92 ? -5.238 0.691 13.721 1.00 94.69 92 ALA A C 1
ATOM 709 O O . ALA A 1 92 ? -6.457 0.513 13.667 1.00 94.69 92 ALA A O 1
ATOM 710 N N . ALA A 1 93 ? -4.449 0.540 12.654 1.00 95.25 93 ALA A N 1
ATOM 711 C CA . ALA A 1 93 ? -4.918 0.088 11.344 1.00 95.25 93 ALA A CA 1
ATOM 712 C C . ALA A 1 93 ? -3.842 -0.731 10.618 1.00 95.25 93 ALA A C 1
ATOM 714 O O . ALA A 1 93 ? -2.643 -0.514 10.818 1.00 95.25 93 ALA A O 1
ATOM 715 N N . LYS A 1 94 ? -4.285 -1.649 9.756 1.00 94.25 94 LYS A N 1
ATOM 716 C CA . LYS A 1 94 ? -3.443 -2.570 8.986 1.00 94.25 94 LYS A CA 1
ATOM 717 C C . LYS A 1 94 ? -3.998 -2.725 7.568 1.00 94.25 94 LYS A C 1
ATOM 719 O O . LYS A 1 94 ? -5.201 -2.881 7.395 1.00 94.25 94 LYS A O 1
ATOM 724 N N . GLY A 1 95 ? -3.116 -2.703 6.571 1.00 93.25 95 GLY A N 1
ATOM 725 C CA . GLY A 1 95 ? -3.411 -3.133 5.205 1.00 93.25 95 GLY A CA 1
ATOM 726 C C . GLY A 1 95 ? -3.070 -4.612 5.029 1.00 93.25 95 GLY A C 1
ATOM 727 O O . GLY A 1 95 ? -1.919 -5.008 5.219 1.00 93.25 95 GLY A O 1
ATOM 728 N N . GLU A 1 96 ? -4.056 -5.436 4.679 1.00 89.12 96 GLU A N 1
ATOM 729 C CA . GLU A 1 96 ? -3.919 -6.901 4.652 1.00 89.12 96 GLU A CA 1
ATOM 730 C C . GLU A 1 96 ? -3.115 -7.415 3.456 1.00 89.12 96 GLU A C 1
ATOM 732 O O . GLU A 1 96 ? -2.277 -8.299 3.633 1.00 89.12 96 GLU A O 1
ATOM 737 N N . SER A 1 97 ? -3.271 -6.801 2.278 1.00 85.81 97 SER A N 1
ATOM 738 C CA . SER A 1 97 ? -2.625 -7.237 1.031 1.00 85.81 97 SER A CA 1
ATOM 739 C C . SER A 1 97 ? -1.107 -7.351 1.103 1.00 85.81 97 SER A C 1
ATOM 741 O O . SER A 1 97 ? -0.542 -8.226 0.469 1.00 85.81 97 SER A O 1
ATOM 743 N N . ALA A 1 98 ? -0.425 -6.517 1.891 1.00 86.31 98 ALA A N 1
ATOM 744 C CA . ALA A 1 98 ? 1.010 -6.680 2.159 1.00 86.31 98 ALA A CA 1
ATOM 745 C C . ALA A 1 98 ? 1.333 -6.876 3.649 1.00 86.31 98 ALA A C 1
ATOM 747 O O . ALA A 1 98 ? 2.503 -6.958 4.034 1.00 86.31 98 ALA A O 1
ATOM 748 N N . GLY A 1 99 ? 0.301 -6.948 4.496 1.00 88.25 99 GLY A N 1
ATOM 749 C CA . GLY A 1 99 ? 0.425 -7.069 5.945 1.00 88.25 99 GLY A CA 1
ATOM 750 C C . GLY A 1 99 ? 1.188 -5.910 6.587 1.00 88.25 99 GLY A C 1
ATOM 751 O O . GLY A 1 99 ? 2.049 -6.166 7.429 1.00 88.25 99 GLY A O 1
ATOM 752 N N . VAL A 1 100 ? 0.904 -4.666 6.194 1.00 89.56 100 VAL A N 1
ATOM 753 C CA . VAL A 1 100 ? 1.581 -3.456 6.698 1.00 89.56 100 VAL A CA 1
ATOM 754 C C . VAL A 1 100 ? 0.713 -2.760 7.741 1.00 89.56 100 VAL A C 1
ATOM 756 O O . VAL A 1 100 ? -0.452 -2.467 7.481 1.00 89.56 100 VAL A O 1
ATOM 759 N N . ALA A 1 101 ? 1.289 -2.447 8.901 1.00 92.50 101 ALA A N 1
ATOM 760 C CA . ALA A 1 101 ? 0.675 -1.568 9.892 1.00 92.50 101 ALA A CA 1
ATOM 761 C C . ALA A 1 101 ? 1.619 -0.401 10.209 1.00 92.50 101 ALA A C 1
ATOM 763 O O . ALA A 1 101 ? 2.763 -0.613 10.600 1.00 92.50 101 ALA A O 1
ATOM 764 N N . HIS A 1 102 ? 1.140 0.830 10.039 1.00 91.88 102 HIS A N 1
ATOM 765 C CA . HIS A 1 102 ? 1.855 2.044 10.449 1.00 91.88 102 HIS A CA 1
ATOM 766 C C . HIS A 1 102 ? 1.358 2.547 11.803 1.00 91.88 102 HIS A C 1
ATOM 768 O O . HIS A 1 102 ? 0.252 2.212 12.232 1.00 91.88 102 HIS A O 1
ATOM 774 N N . GLY A 1 103 ? 2.143 3.425 12.432 1.00 92.25 103 GLY A N 1
ATOM 775 C CA . GLY A 1 103 ? 1.665 4.228 13.557 1.00 92.25 103 GLY A CA 1
ATOM 776 C C . GLY A 1 103 ? 0.523 5.159 13.139 1.00 92.25 103 GLY A C 1
ATOM 777 O O . GLY A 1 103 ? 0.418 5.570 11.975 1.00 92.25 103 GLY A O 1
ATOM 778 N N . ALA A 1 104 ? -0.345 5.532 14.077 1.00 93.12 104 ALA A N 1
ATOM 779 C CA . ALA A 1 104 ? -1.543 6.316 13.778 1.00 93.12 104 ALA A CA 1
ATOM 780 C C . ALA A 1 104 ? -1.198 7.692 13.180 1.00 93.12 104 ALA A C 1
ATOM 782 O O . ALA A 1 104 ? -1.856 8.159 12.245 1.00 93.12 104 ALA A O 1
ATOM 783 N N . ALA A 1 105 ? -0.135 8.334 13.677 1.00 92.62 105 ALA A N 1
ATOM 784 C CA . ALA A 1 105 ? 0.351 9.608 13.146 1.00 92.62 105 ALA A CA 1
ATOM 785 C C . ALA A 1 105 ? 0.793 9.488 11.680 1.00 92.62 105 ALA A C 1
ATOM 787 O O . ALA A 1 105 ? 0.522 10.372 10.863 1.00 92.62 105 ALA A O 1
ATOM 788 N N . ARG A 1 106 ? 1.425 8.368 11.331 1.00 93.69 106 ARG A N 1
ATOM 789 C CA . ARG A 1 106 ? 1.926 8.101 9.988 1.00 93.69 106 ARG A CA 1
ATOM 790 C C . ARG A 1 106 ? 0.804 7.830 8.992 1.00 93.69 106 ARG A C 1
ATOM 792 O O . ARG A 1 106 ? 0.813 8.424 7.916 1.00 93.69 106 ARG A O 1
ATOM 799 N N . TRP A 1 107 ? -0.198 7.033 9.367 1.00 95.50 107 TRP A N 1
ATOM 800 C CA . TRP A 1 107 ? -1.417 6.867 8.566 1.00 95.50 107 TRP A CA 1
ATOM 801 C C . TRP A 1 107 ? -2.072 8.217 8.248 1.00 95.50 107 TRP A C 1
ATOM 803 O O . TRP A 1 107 ? -2.388 8.506 7.093 1.00 95.50 107 TRP A O 1
ATOM 813 N N . LYS A 1 108 ? -2.212 9.083 9.262 1.00 95.81 108 LYS A N 1
ATOM 814 C CA . LYS A 1 108 ? -2.782 10.431 9.103 1.00 95.81 108 LYS A CA 1
ATOM 815 C C . LYS A 1 108 ? -1.929 11.322 8.203 1.00 95.81 108 LYS A C 1
ATOM 817 O O . LYS A 1 108 ? -2.482 12.007 7.348 1.00 95.81 108 LYS A O 1
ATOM 822 N N . GLN A 1 109 ? -0.605 11.283 8.348 1.00 95.50 109 GLN A N 1
ATOM 823 C CA . GLN A 1 109 ? 0.315 12.028 7.487 1.00 95.50 109 GLN A CA 1
ATOM 824 C C . GLN A 1 109 ? 0.194 11.594 6.020 1.00 95.50 109 GLN A C 1
ATOM 826 O O . GLN A 1 109 ? 0.105 12.441 5.134 1.00 95.50 109 GLN A O 1
ATOM 831 N N . LEU A 1 110 ? 0.186 10.286 5.751 1.00 95.81 110 LEU A N 1
ATOM 832 C CA . LEU A 1 110 ? 0.047 9.760 4.393 1.00 95.81 110 LEU A CA 1
ATOM 833 C C . LEU A 1 110 ? -1.299 10.163 3.781 1.00 95.81 110 LEU A C 1
ATOM 835 O O . LEU A 1 110 ? -1.321 10.631 2.645 1.00 95.81 110 LEU A O 1
ATOM 839 N N . GLY A 1 111 ? -2.397 10.063 4.538 1.00 96.50 111 GLY A N 1
ATOM 840 C CA . GLY A 1 111 ? -3.717 10.484 4.060 1.00 96.50 111 GLY A CA 1
ATOM 841 C C . GLY A 1 111 ? -3.799 11.982 3.769 1.00 96.50 111 GLY A C 1
ATOM 842 O O . GLY A 1 111 ? -4.300 12.370 2.719 1.00 96.50 111 GLY A O 1
ATOM 843 N N . GLN A 1 112 ? -3.221 12.827 4.629 1.00 95.88 112 GLN A N 1
ATOM 844 C CA . GLN A 1 112 ? -3.106 14.264 4.357 1.00 95.88 112 GLN A CA 1
ATOM 845 C C . GLN A 1 112 ? -2.310 14.529 3.077 1.00 95.88 112 GLN A C 1
ATOM 847 O O . GLN A 1 112 ? -2.723 15.340 2.257 1.00 95.88 112 GLN A O 1
ATOM 852 N N . ASN A 1 113 ? -1.184 13.845 2.872 1.00 96.75 113 ASN A N 1
ATOM 853 C CA . ASN A 1 113 ? -0.386 14.019 1.660 1.00 96.75 113 ASN A CA 1
ATOM 854 C C . ASN A 1 113 ? -1.155 13.592 0.402 1.00 96.75 113 ASN A C 1
ATOM 856 O O . ASN A 1 113 ? -1.039 14.260 -0.622 1.00 96.75 113 ASN A O 1
ATOM 860 N N . VAL A 1 114 ? -1.950 12.519 0.485 1.00 95.69 114 VAL A N 1
ATOM 861 C CA . VAL A 1 114 ? -2.818 12.055 -0.607 1.00 95.69 114 VAL A CA 1
ATOM 862 C C . VAL A 1 114 ? -3.858 13.112 -0.973 1.00 95.69 114 VAL A C 1
ATOM 864 O O . VAL A 1 114 ? -4.005 13.421 -2.150 1.00 95.69 114 VAL A O 1
ATOM 867 N N . GLU A 1 115 ? -4.508 13.744 0.008 1.00 92.81 115 GLU A N 1
ATOM 868 C CA . GLU A 1 115 ? -5.475 14.828 -0.245 1.00 92.81 115 GLU A CA 1
ATOM 869 C C . GLU A 1 115 ? -4.852 16.053 -0.942 1.00 92.81 115 GLU A C 1
ATOM 871 O O . GLU A 1 115 ? -5.551 16.802 -1.625 1.00 92.81 115 GLU A O 1
ATOM 876 N N . HIS A 1 116 ? -3.542 16.265 -0.782 1.00 94.56 116 HIS A N 1
ATOM 877 C CA . HIS A 1 116 ? -2.808 17.376 -1.397 1.00 94.56 116 HIS A CA 1
ATOM 878 C C . HIS A 1 116 ? -2.054 16.983 -2.679 1.00 94.56 116 HIS A C 1
ATOM 880 O O . HIS A 1 116 ? -1.456 17.857 -3.318 1.00 94.56 116 HIS A O 1
ATOM 886 N N . ALA A 1 117 ? -2.055 15.702 -3.058 1.00 95.12 117 ALA A N 1
ATOM 887 C CA . ALA A 1 117 ? -1.397 15.227 -4.267 1.00 95.12 117 ALA A CA 1
ATOM 888 C C . ALA A 1 117 ? -2.118 15.780 -5.505 1.00 95.12 117 ALA A C 1
ATOM 890 O O . ALA A 1 117 ? -3.335 15.687 -5.630 1.00 95.12 117 ALA A O 1
ATOM 891 N N . LYS A 1 118 ? -1.354 16.388 -6.419 1.00 91.94 118 LYS A N 1
ATOM 892 C CA . LYS A 1 118 ? -1.886 16.996 -7.655 1.00 91.94 118 LYS A CA 1
ATOM 893 C C . LYS A 1 118 ? -1.585 16.191 -8.911 1.00 91.94 118 LYS A C 1
ATOM 895 O O . LYS A 1 118 ? -2.152 16.472 -9.958 1.00 91.94 118 LYS A O 1
ATOM 900 N N . GLU A 1 119 ? -0.642 15.267 -8.803 1.00 93.25 119 GLU A N 1
ATOM 901 C CA . GLU A 1 119 ? -0.130 14.463 -9.902 1.00 93.25 119 GLU A CA 1
ATOM 902 C C . GLU A 1 119 ? -0.376 12.994 -9.578 1.00 93.25 119 GLU A C 1
ATOM 904 O O . GLU A 1 119 ? -0.085 12.558 -8.458 1.00 93.25 119 GLU A O 1
ATOM 909 N N . ASP A 1 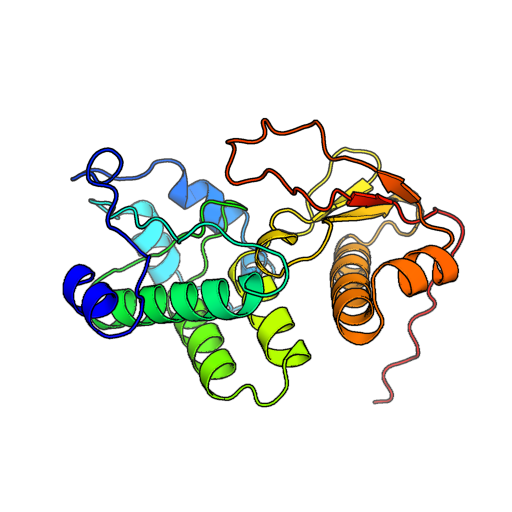120 ? -0.845 12.232 -10.563 1.00 91.81 120 ASP A N 1
ATOM 910 C CA . ASP A 1 120 ? -1.188 10.816 -10.395 1.00 91.81 120 ASP A CA 1
ATOM 911 C C . ASP A 1 120 ? 0.015 9.997 -9.917 1.00 91.81 120 ASP A C 1
ATOM 913 O O . ASP A 1 120 ? -0.115 9.165 -9.024 1.00 91.81 120 ASP A O 1
ATOM 917 N N . ALA A 1 121 ? 1.218 10.308 -10.411 1.00 92.62 121 ALA A N 1
ATOM 918 C CA . ALA A 1 121 ? 2.453 9.662 -9.965 1.00 92.62 121 ALA A CA 1
ATOM 919 C C . ALA A 1 121 ? 2.744 9.906 -8.475 1.00 92.62 121 ALA A C 1
ATOM 921 O O . ALA A 1 121 ? 3.169 9.002 -7.755 1.00 92.62 121 ALA A O 1
ATOM 922 N N . THR A 1 122 ? 2.466 11.116 -7.980 1.00 95.25 122 THR A N 1
ATOM 923 C CA . THR A 1 122 ? 2.612 11.426 -6.552 1.00 95.25 122 THR A CA 1
ATOM 924 C C . THR A 1 122 ? 1.573 10.667 -5.727 1.00 95.25 122 THR A C 1
ATOM 926 O O . THR A 1 122 ? 1.908 10.118 -4.675 1.00 95.25 122 THR A O 1
ATOM 929 N N . LEU A 1 123 ? 0.328 10.604 -6.206 1.00 96.31 123 LEU A N 1
ATOM 930 C CA . LEU A 1 123 ? -0.753 9.871 -5.553 1.00 96.31 123 LEU A CA 1
ATOM 931 C C . LEU A 1 123 ? -0.447 8.367 -5.469 1.00 96.31 123 LEU A C 1
ATOM 933 O O . LEU A 1 123 ? -0.529 7.782 -4.386 1.00 96.31 123 LEU A O 1
ATOM 937 N N . ALA A 1 124 ? -0.015 7.762 -6.576 1.00 96.31 124 ALA A N 1
ATOM 938 C CA . ALA A 1 124 ? 0.380 6.360 -6.650 1.00 96.31 124 ALA A CA 1
ATOM 939 C C . ALA A 1 124 ? 1.544 6.052 -5.706 1.00 96.31 124 ALA A C 1
ATOM 941 O O . ALA A 1 124 ? 1.478 5.103 -4.924 1.00 96.31 124 ALA A O 1
ATOM 942 N N . ARG A 1 125 ? 2.576 6.903 -5.687 1.00 96.12 125 ARG A N 1
ATOM 943 C CA . ARG A 1 125 ? 3.705 6.770 -4.759 1.00 96.12 125 ARG A CA 1
ATOM 944 C C . ARG A 1 125 ? 3.258 6.800 -3.298 1.00 96.12 125 ARG A C 1
ATOM 946 O O . ARG A 1 125 ? 3.727 5.991 -2.502 1.00 96.12 125 ARG A O 1
ATOM 953 N N . LEU A 1 126 ? 2.352 7.702 -2.924 1.00 96.44 126 LEU A N 1
ATOM 954 C CA . LEU A 1 126 ? 1.833 7.779 -1.554 1.00 96.44 126 LEU A CA 1
ATOM 955 C C . LEU A 1 126 ? 0.996 6.550 -1.176 1.00 96.44 126 LEU A C 1
ATOM 957 O O . LEU A 1 126 ? 1.159 6.030 -0.073 1.00 96.44 126 LEU A O 1
ATOM 961 N N . CYS A 1 127 ? 0.164 6.047 -2.090 1.00 96.88 127 CYS A N 1
ATOM 962 C CA . CYS A 1 127 ? -0.599 4.813 -1.885 1.00 96.88 127 CYS A CA 1
ATOM 963 C C . CYS A 1 127 ? 0.324 3.592 -1.736 1.00 96.88 127 CYS A C 1
ATOM 965 O O . CYS A 1 127 ? 0.144 2.779 -0.831 1.00 96.88 127 CYS A O 1
ATOM 967 N N . ARG A 1 128 ? 1.384 3.514 -2.546 1.00 95.25 128 ARG A N 1
ATOM 968 C CA . ARG A 1 128 ? 2.436 2.492 -2.450 1.00 95.25 128 ARG A CA 1
ATOM 969 C C . ARG A 1 128 ? 3.159 2.527 -1.106 1.00 95.25 128 ARG A C 1
ATOM 971 O O . ARG A 1 128 ? 3.368 1.493 -0.480 1.00 95.25 128 ARG A O 1
ATOM 978 N N . LEU A 1 129 ? 3.525 3.723 -0.636 1.00 93.50 129 LEU A N 1
ATOM 979 C CA . LEU A 1 129 ? 4.134 3.910 0.685 1.00 93.50 129 LEU A CA 1
ATOM 980 C C . LEU A 1 129 ? 3.195 3.453 1.810 1.00 93.50 129 LEU A C 1
ATOM 982 O O . LEU A 1 129 ? 3.669 2.907 2.805 1.00 93.50 129 LEU A O 1
ATOM 986 N N . ALA A 1 130 ? 1.889 3.676 1.648 1.00 94.75 130 ALA A N 1
ATOM 987 C CA . ALA A 1 130 ? 0.876 3.303 2.624 1.00 94.75 130 ALA A CA 1
ATOM 988 C C . ALA A 1 130 ? 0.662 1.786 2.704 1.00 94.75 130 ALA A C 1
ATOM 990 O O . ALA A 1 130 ? 0.621 1.251 3.810 1.00 94.75 130 ALA A O 1
ATOM 991 N N . PHE A 1 131 ? 0.557 1.089 1.573 1.00 94.62 131 PHE A N 1
ATOM 992 C CA . PHE A 1 131 ? 0.051 -0.286 1.575 1.00 94.62 131 PHE A CA 1
ATOM 993 C C . PHE A 1 131 ? 1.030 -1.363 1.121 1.00 94.62 131 PHE A C 1
ATOM 995 O O . PHE A 1 131 ? 0.752 -2.535 1.352 1.00 94.62 131 PHE A O 1
ATOM 1002 N N . SER A 1 132 ? 2.163 -1.014 0.511 1.00 93.19 132 SER A N 1
ATOM 1003 C CA . SER A 1 132 ? 3.110 -2.010 0.003 1.00 93.19 132 SER A CA 1
ATOM 1004 C C . SER A 1 132 ? 4.249 -2.267 0.983 1.00 93.19 132 SER A C 1
ATOM 1006 O O . SER A 1 132 ? 4.847 -1.344 1.552 1.00 93.19 132 SER A O 1
ATOM 1008 N N . ARG A 1 133 ? 4.629 -3.537 1.118 1.00 88.94 133 ARG A N 1
ATOM 1009 C CA . ARG A 1 133 ? 5.766 -3.962 1.931 1.00 88.94 133 ARG A CA 1
ATOM 1010 C C . ARG A 1 133 ? 7.003 -4.122 1.061 1.00 88.94 133 ARG A C 1
ATOM 1012 O O . ARG A 1 133 ? 6.965 -4.800 0.041 1.00 88.94 133 ARG A O 1
ATOM 1019 N N . ARG A 1 134 ? 8.106 -3.505 1.481 1.00 85.19 134 ARG A N 1
ATOM 1020 C CA . ARG A 1 134 ? 9.436 -3.710 0.904 1.00 85.19 134 ARG A CA 1
ATOM 1021 C C . ARG A 1 134 ? 10.525 -3.271 1.896 1.00 85.19 134 ARG A C 1
ATOM 1023 O O . ARG A 1 134 ? 10.271 -2.345 2.668 1.00 85.19 134 ARG A O 1
ATOM 1030 N N . PRO A 1 135 ? 11.703 -3.909 1.873 1.00 79.44 135 PRO A N 1
ATOM 1031 C CA . PRO A 1 135 ? 12.025 -5.106 1.107 1.00 79.44 135 PRO A CA 1
ATOM 1032 C C . PRO A 1 135 ? 11.551 -6.375 1.838 1.00 79.44 135 PRO A C 1
ATOM 1034 O O . PRO A 1 135 ? 11.546 -6.456 3.067 1.00 79.44 135 PRO A O 1
ATOM 1037 N N . LEU A 1 136 ? 11.168 -7.387 1.073 1.00 82.25 136 LEU A N 1
ATOM 1038 C CA . LEU A 1 136 ? 11.091 -8.783 1.500 1.00 82.25 136 LEU A CA 1
ATOM 1039 C C . LEU A 1 136 ? 12.271 -9.538 0.902 1.00 82.25 136 LEU A C 1
ATOM 1041 O O . LEU A 1 136 ? 12.799 -9.108 -0.110 1.00 82.25 136 LEU A O 1
ATOM 1045 N N . SER A 1 137 ? 12.697 -10.641 1.508 1.00 83.06 137 SER A N 1
ATOM 1046 C CA . SER A 1 137 ? 13.785 -11.461 0.973 1.00 83.06 137 SER A CA 1
ATOM 1047 C C . SER A 1 137 ? 13.279 -12.860 0.672 1.00 83.06 137 SER A C 1
ATOM 1049 O O . SER A 1 137 ? 12.792 -13.523 1.586 1.00 83.06 137 SER A O 1
ATOM 1051 N N . ASP A 1 138 ? 13.487 -13.331 -0.554 1.00 80.69 138 ASP A N 1
ATOM 1052 C CA . ASP A 1 138 ? 13.330 -14.750 -0.918 1.00 80.69 138 ASP A CA 1
ATOM 1053 C C . ASP A 1 138 ? 14.650 -15.540 -0.775 1.00 80.69 138 ASP A C 1
ATOM 1055 O O . ASP A 1 138 ? 14.677 -16.765 -0.842 1.00 80.69 138 ASP A O 1
ATOM 1059 N N . GLY A 1 139 ? 15.749 -14.823 -0.516 1.00 85.56 139 GLY A N 1
ATOM 1060 C CA . GLY A 1 139 ? 17.093 -15.368 -0.343 1.00 85.56 139 GLY A CA 1
ATOM 1061 C C . GLY A 1 139 ? 18.052 -14.909 -1.438 1.00 85.56 139 GLY A C 1
ATOM 1062 O O . GLY A 1 139 ? 19.178 -14.536 -1.117 1.00 85.56 139 GLY A O 1
ATOM 1063 N N . GLU A 1 140 ? 17.608 -14.850 -2.693 1.00 89.19 140 GLU A N 1
ATOM 1064 C CA . GLU A 1 140 ? 18.420 -14.392 -3.833 1.00 89.19 140 GLU A CA 1
ATOM 1065 C C . GLU A 1 140 ? 18.102 -12.941 -4.224 1.00 89.19 140 GLU A C 1
ATOM 1067 O O . GLU A 1 140 ? 18.991 -12.184 -4.632 1.00 89.19 140 GLU A O 1
ATOM 1072 N N . PHE A 1 141 ? 16.857 -12.523 -4.025 1.00 92.31 141 PHE A N 1
ATOM 1073 C CA . PHE A 1 141 ? 16.325 -11.206 -4.326 1.00 92.31 141 PHE A CA 1
ATOM 1074 C C . PHE A 1 141 ? 15.816 -10.516 -3.062 1.00 92.31 141 PHE A C 1
ATOM 1076 O O . PHE A 1 141 ? 15.452 -11.143 -2.060 1.00 92.31 141 PHE A O 1
ATOM 1083 N N . LEU A 1 142 ? 15.789 -9.186 -3.134 1.00 93.00 142 LEU A N 1
ATOM 1084 C CA . LEU A 1 142 ? 14.843 -8.396 -2.369 1.00 93.00 142 LEU A CA 1
ATOM 1085 C C . LEU A 1 142 ? 13.651 -8.039 -3.252 1.00 93.00 142 LEU A C 1
ATOM 1087 O O . LEU A 1 142 ? 13.843 -7.613 -4.390 1.00 93.00 142 LEU A O 1
ATOM 1091 N N . CYS A 1 143 ? 12.442 -8.191 -2.724 1.00 92.25 143 CYS A N 1
ATOM 1092 C CA . CYS A 1 143 ? 11.205 -7.983 -3.460 1.00 92.25 143 CYS A CA 1
ATOM 1093 C C . CYS A 1 143 ? 10.219 -7.048 -2.752 1.00 92.25 143 CYS A C 1
ATOM 1095 O O . CYS A 1 143 ? 10.310 -6.794 -1.544 1.00 92.25 143 CYS A O 1
ATOM 1097 N N . SER A 1 144 ? 9.283 -6.510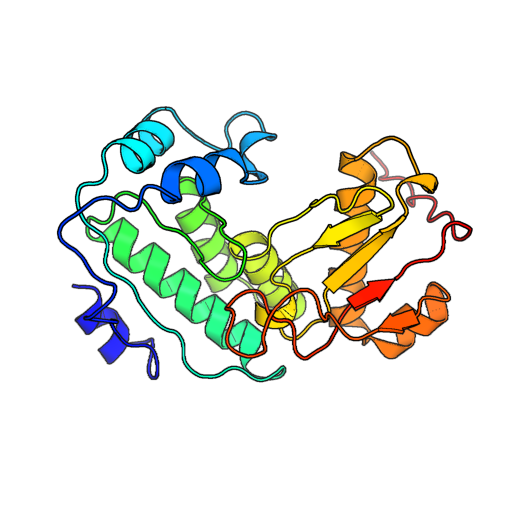 -3.530 1.00 94.38 144 SER A N 1
ATOM 1098 C CA . SER A 1 144 ? 8.069 -5.872 -3.026 1.00 94.38 144 SER A CA 1
ATOM 1099 C C . SER A 1 144 ? 6.914 -6.871 -2.940 1.00 94.38 144 SER A C 1
ATOM 1101 O O . SER A 1 144 ? 6.899 -7.876 -3.647 1.00 94.38 144 SER A O 1
ATOM 1103 N N . VAL A 1 145 ? 5.943 -6.567 -2.077 1.00 93.56 145 VAL A N 1
ATOM 1104 C CA . VAL A 1 145 ? 4.597 -7.151 -2.104 1.00 93.56 145 VAL A CA 1
ATOM 1105 C C . VAL A 1 145 ? 3.571 -6.032 -1.943 1.00 93.56 145 VAL A C 1
ATOM 1107 O O . VAL A 1 145 ? 3.724 -5.152 -1.085 1.00 93.56 145 VAL A O 1
ATOM 1110 N N . GLY A 1 146 ? 2.508 -6.085 -2.743 1.00 94.25 146 GLY A N 1
ATOM 1111 C CA . GLY A 1 146 ? 1.378 -5.161 -2.692 1.00 94.25 146 GLY A CA 1
ATOM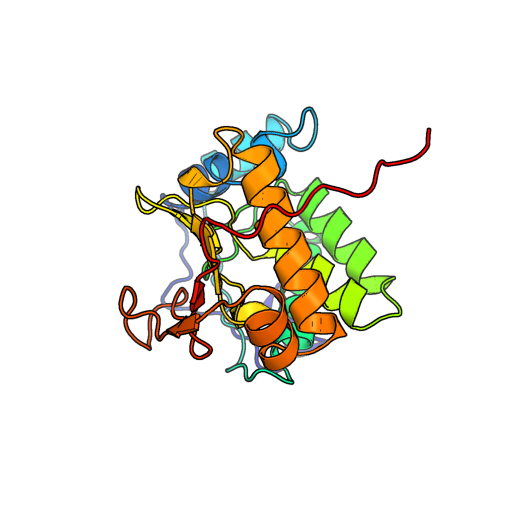 1112 C C . GLY A 1 146 ? 1.456 -4.029 -3.713 1.00 94.25 146 GLY A C 1
ATOM 1113 O O . GLY A 1 146 ? 0.816 -3.000 -3.505 1.00 94.25 146 GLY A O 1
ATOM 1114 N N . PHE A 1 147 ? 2.245 -4.159 -4.785 1.00 96.06 147 PHE A N 1
ATOM 1115 C CA . PHE A 1 147 ? 2.267 -3.175 -5.878 1.00 96.06 147 PHE A CA 1
ATOM 1116 C C . PHE A 1 147 ? 1.025 -3.274 -6.775 1.00 96.06 147 PHE A C 1
ATOM 1118 O O . PHE A 1 147 ? 0.648 -2.285 -7.403 1.00 96.06 147 PHE A O 1
ATOM 1125 N N . HIS A 1 148 ? 0.298 -4.395 -6.748 1.00 95.19 148 HIS A N 1
ATOM 1126 C CA . HIS A 1 148 ? -0.997 -4.504 -7.428 1.00 95.19 148 HIS A CA 1
ATOM 1127 C C . HIS A 1 148 ? -2.017 -3.462 -6.938 1.00 95.19 148 HIS A C 1
ATOM 1129 O O . HIS A 1 148 ? -2.869 -3.033 -7.713 1.00 95.19 148 HIS A O 1
ATOM 1135 N N . LEU A 1 149 ? -1.891 -2.988 -5.689 1.00 95.12 149 LEU A N 1
ATOM 1136 C CA . LEU A 1 149 ? -2.739 -1.942 -5.103 1.00 95.12 149 LEU A CA 1
ATOM 1137 C C . LEU A 1 149 ? -2.589 -0.571 -5.775 1.00 95.12 149 LEU A C 1
ATOM 1139 O O . LEU A 1 149 ? -3.362 0.344 -5.506 1.00 95.12 149 LEU A O 1
ATOM 1143 N N . ILE A 1 150 ? -1.597 -0.414 -6.645 1.00 95.81 150 ILE A N 1
ATOM 1144 C CA . ILE A 1 150 ? -1.415 0.770 -7.488 1.00 95.81 150 ILE A CA 1
ATOM 1145 C C . ILE A 1 150 ? -1.310 0.399 -8.974 1.00 95.81 150 ILE A C 1
ATOM 1147 O O . ILE A 1 150 ? -0.807 1.190 -9.766 1.00 95.81 150 ILE A O 1
ATOM 1151 N N . GLY A 1 151 ? -1.748 -0.809 -9.347 1.00 95.81 151 GLY A N 1
ATOM 1152 C CA . GLY A 1 151 ? -1.777 -1.260 -10.738 1.00 95.81 151 GLY A CA 1
ATOM 1153 C C . GLY A 1 151 ? -0.419 -1.663 -11.321 1.00 95.81 151 GLY A C 1
ATOM 1154 O O . GLY A 1 151 ? -0.271 -1.646 -12.539 1.00 95.81 151 GLY A O 1
ATOM 1155 N N . LEU A 1 152 ? 0.577 -1.996 -10.488 1.00 97.00 152 LEU A N 1
ATOM 1156 C CA . LEU A 1 152 ? 1.930 -2.334 -10.947 1.00 97.00 152 LEU A CA 1
ATOM 1157 C C . LEU A 1 152 ? 2.336 -3.781 -10.610 1.00 97.00 152 LEU A C 1
ATOM 1159 O O . LEU A 1 152 ? 1.895 -4.322 -9.589 1.00 97.00 152 LEU A O 1
ATOM 1163 N N . PRO A 1 153 ? 3.224 -4.398 -11.417 1.00 97.25 153 PRO A N 1
ATOM 1164 C CA . PRO A 1 153 ? 3.891 -5.639 -11.035 1.00 97.25 153 PRO A CA 1
ATOM 1165 C C . PRO A 1 153 ? 4.811 -5.421 -9.830 1.00 97.25 153 PRO A C 1
ATOM 1167 O O . PRO A 1 153 ? 5.278 -4.308 -9.581 1.00 97.25 153 PRO A O 1
ATOM 1170 N N . GLU A 1 154 ? 5.117 -6.494 -9.102 1.00 96.81 154 GLU A N 1
ATOM 1171 C CA . GLU A 1 154 ? 6.144 -6.452 -8.058 1.00 96.81 154 GLU A CA 1
ATOM 1172 C C . GLU A 1 154 ? 7.543 -6.242 -8.653 1.00 96.81 154 GLU A C 1
ATOM 1174 O O . GLU A 1 154 ? 7.791 -6.522 -9.825 1.00 96.81 154 GLU A O 1
ATOM 1179 N N . VAL A 1 155 ? 8.493 -5.777 -7.842 1.00 96.75 155 VAL A N 1
ATOM 1180 C CA . VAL A 1 155 ? 9.885 -5.566 -8.262 1.00 96.75 155 VAL A CA 1
ATOM 1181 C C . VAL A 1 155 ? 10.808 -6.480 -7.478 1.00 96.75 155 VAL A C 1
ATOM 1183 O O . VAL A 1 155 ? 10.875 -6.383 -6.257 1.00 96.75 155 VAL A O 1
ATOM 1186 N N . PHE A 1 156 ? 11.566 -7.315 -8.187 1.00 95.75 156 PHE A N 1
ATOM 1187 C CA . PHE A 1 156 ? 12.578 -8.214 -7.639 1.00 95.75 156 PHE A CA 1
ATOM 1188 C C . PHE A 1 156 ? 13.971 -7.714 -8.028 1.00 95.75 156 PHE A C 1
ATOM 1190 O O . PHE A 1 156 ? 14.343 -7.651 -9.205 1.00 95.75 156 PHE A O 1
ATOM 1197 N N . VAL A 1 157 ? 14.768 -7.355 -7.023 1.00 95.06 157 VAL A N 1
ATOM 1198 C CA . VAL A 1 157 ? 16.127 -6.826 -7.176 1.00 95.06 157 VAL A CA 1
ATOM 1199 C C . VAL A 1 157 ? 17.134 -7.848 -6.645 1.00 95.06 157 VAL A C 1
ATOM 1201 O O . VAL A 1 157 ? 17.067 -8.193 -5.466 1.00 95.06 157 VAL A O 1
ATOM 1204 N N . PRO A 1 158 ? 18.100 -8.324 -7.455 1.00 93.69 158 PRO A N 1
ATOM 1205 C CA . PRO A 1 158 ? 19.083 -9.298 -6.994 1.00 93.69 158 PRO A CA 1
ATOM 1206 C C . PRO A 1 158 ? 19.919 -8.748 -5.841 1.00 93.69 158 PRO A C 1
ATOM 1208 O O . PRO A 1 158 ? 20.510 -7.668 -5.965 1.00 93.69 158 PRO A O 1
ATOM 1211 N N . ARG A 1 159 ? 20.078 -9.531 -4.769 1.00 91.12 159 ARG A N 1
ATOM 1212 C CA . ARG A 1 159 ? 20.983 -9.198 -3.655 1.00 91.12 159 ARG A CA 1
ATOM 1213 C C . ARG A 1 159 ? 22.429 -9.030 -4.115 1.00 91.12 159 ARG A C 1
ATOM 1215 O O . ARG A 1 159 ? 23.166 -8.228 -3.562 1.00 91.12 159 ARG A O 1
ATOM 1222 N N . SER A 1 160 ? 22.824 -9.702 -5.197 1.00 90.06 160 SER A N 1
ATOM 1223 C CA . SER A 1 160 ? 24.164 -9.570 -5.779 1.00 90.06 160 SER A CA 1
ATOM 1224 C C . SER A 1 160 ? 24.497 -8.159 -6.291 1.00 90.06 160 SER A C 1
ATOM 1226 O O . SER A 1 160 ? 25.643 -7.913 -6.664 1.00 90.06 160 SER A O 1
ATOM 1228 N N . ARG A 1 161 ? 23.518 -7.243 -6.389 1.00 88.31 161 ARG A N 1
ATOM 1229 C CA . ARG A 1 161 ? 23.764 -5.857 -6.816 1.00 88.31 161 ARG A CA 1
ATOM 1230 C C . ARG A 1 161 ? 24.507 -5.043 -5.757 1.00 88.31 161 ARG A C 1
ATOM 1232 O O . ARG A 1 161 ? 25.343 -4.219 -6.123 1.00 88.31 161 ARG A O 1
ATOM 1239 N N . THR A 1 162 ? 24.192 -5.246 -4.480 1.00 87.75 162 THR A N 1
ATOM 1240 C CA . THR A 1 162 ? 24.838 -4.580 -3.342 1.00 87.75 162 THR A CA 1
ATOM 1241 C C . THR A 1 162 ? 24.449 -5.274 -2.038 1.00 87.75 162 THR A C 1
ATOM 1243 O O . THR A 1 162 ? 23.326 -5.749 -1.908 1.00 87.75 162 THR A O 1
ATOM 1246 N N . ASP A 1 163 ? 25.350 -5.269 -1.056 1.00 85.44 163 ASP A N 1
ATOM 1247 C CA . ASP A 1 163 ? 25.082 -5.786 0.294 1.00 85.44 163 ASP A CA 1
ATOM 1248 C C . ASP A 1 163 ? 24.240 -4.812 1.149 1.00 85.44 163 ASP A C 1
ATOM 1250 O O . ASP A 1 163 ? 23.836 -5.141 2.263 1.00 85.44 163 ASP A O 1
ATOM 1254 N N . ASP A 1 164 ? 23.980 -3.599 0.647 1.00 88.56 164 ASP A N 1
ATOM 1255 C CA . ASP A 1 164 ? 23.162 -2.583 1.316 1.00 88.56 164 ASP A CA 1
ATOM 1256 C C . ASP A 1 164 ? 21.665 -2.772 1.000 1.00 88.56 164 ASP A C 1
ATOM 1258 O O . ASP A 1 164 ? 21.175 -2.372 -0.061 1.00 88.56 164 ASP A O 1
ATOM 1262 N N . GLU A 1 165 ? 20.920 -3.362 1.939 1.00 87.25 165 GLU A N 1
ATOM 1263 C CA . GLU A 1 165 ? 19.474 -3.588 1.802 1.00 87.25 165 GLU A CA 1
ATOM 1264 C C . GLU A 1 165 ? 18.660 -2.288 1.718 1.00 87.25 165 GLU A C 1
ATOM 1266 O O . GLU A 1 165 ? 17.624 -2.264 1.044 1.00 87.25 165 GLU A O 1
ATOM 1271 N N . LEU A 1 166 ? 19.120 -1.187 2.331 1.00 86.94 166 LEU A N 1
ATOM 1272 C CA . LEU A 1 166 ? 18.455 0.110 2.175 1.00 86.94 166 LEU A CA 1
ATOM 1273 C C . LEU A 1 166 ? 18.576 0.571 0.725 1.00 86.94 166 LEU A C 1
ATOM 1275 O O . LEU A 1 166 ? 17.586 0.982 0.124 1.00 86.94 166 LEU A O 1
ATOM 1279 N N . MET A 1 167 ? 19.766 0.440 0.138 1.00 89.50 167 MET A N 1
ATOM 1280 C CA . MET A 1 167 ? 20.000 0.781 -1.264 1.00 89.50 167 MET A CA 1
ATOM 1281 C C . MET A 1 167 ? 19.161 -0.080 -2.219 1.00 89.50 167 MET A C 1
ATOM 1283 O O . MET A 1 167 ? 18.580 0.441 -3.169 1.00 89.50 167 MET A O 1
ATOM 1287 N N . LEU A 1 168 ? 19.041 -1.384 -1.960 1.00 90.88 168 LEU A N 1
ATOM 1288 C CA . LEU A 1 168 ? 18.162 -2.268 -2.735 1.00 90.88 168 LEU A CA 1
ATOM 1289 C C . LEU A 1 168 ? 16.683 -1.858 -2.618 1.00 90.88 168 LEU A C 1
ATOM 1291 O O . LEU A 1 168 ? 15.965 -1.864 -3.616 1.00 90.88 168 LEU A O 1
ATOM 1295 N N . SER A 1 169 ? 16.245 -1.432 -1.432 1.00 88.94 169 SER A N 1
ATOM 1296 C CA . SER A 1 169 ? 14.886 -0.917 -1.205 1.00 88.94 169 SER A CA 1
ATOM 1297 C C . SER A 1 169 ? 14.630 0.385 -1.963 1.00 88.94 169 SER A C 1
ATOM 1299 O O . SER A 1 169 ? 13.568 0.558 -2.558 1.00 88.94 169 SER A O 1
ATOM 1301 N N . TYR A 1 170 ? 15.620 1.281 -2.015 1.00 91.06 170 TYR A N 1
ATOM 1302 C CA . TYR A 1 170 ? 15.547 2.482 -2.849 1.00 91.06 170 TYR A CA 1
ATOM 1303 C C . TYR A 1 170 ? 15.450 2.147 -4.339 1.00 91.06 170 TYR A C 1
ATOM 1305 O O . TYR A 1 170 ? 14.736 2.838 -5.060 1.00 91.06 170 TYR A O 1
ATOM 1313 N N . ILE A 1 171 ? 16.120 1.089 -4.809 1.00 94.31 171 ILE A N 1
ATOM 1314 C CA . ILE A 1 171 ? 15.985 0.627 -6.199 1.00 94.31 171 ILE A CA 1
ATOM 1315 C C . ILE A 1 171 ? 14.559 0.132 -6.462 1.00 94.31 171 ILE A C 1
ATOM 1317 O O . ILE A 1 171 ? 13.984 0.522 -7.473 1.00 94.31 171 ILE A O 1
ATOM 1321 N N . ILE A 1 172 ? 13.975 -0.668 -5.561 1.00 95.50 172 ILE A N 1
ATOM 1322 C CA . ILE A 1 172 ? 12.567 -1.101 -5.657 1.00 95.50 172 ILE A CA 1
ATOM 1323 C C . ILE A 1 172 ? 11.645 0.117 -5.793 1.00 95.50 172 ILE A C 1
ATOM 1325 O O . ILE A 1 172 ? 10.813 0.172 -6.698 1.00 95.50 172 ILE A O 1
ATOM 1329 N N . ASP A 1 173 ? 11.824 1.113 -4.922 1.00 93.88 173 ASP A N 1
ATOM 1330 C CA . ASP A 1 173 ? 10.998 2.317 -4.918 1.00 93.88 173 ASP A CA 1
ATOM 1331 C C . ASP A 1 173 ? 11.200 3.1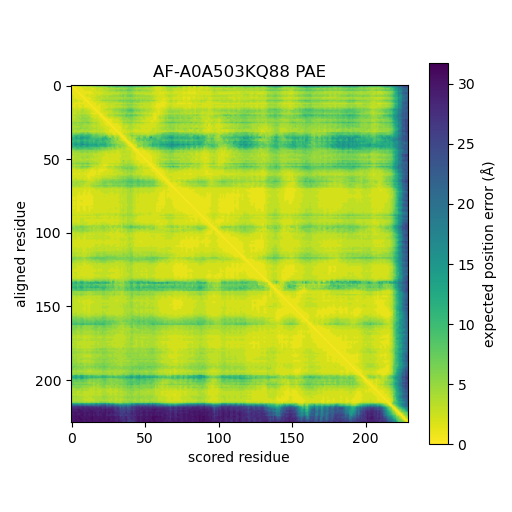75 -6.183 1.00 93.88 173 ASP A C 1
ATOM 1333 O O . ASP A 1 173 ? 10.214 3.659 -6.734 1.00 93.88 173 ASP A O 1
ATOM 1337 N N . SER A 1 174 ? 12.437 3.332 -6.667 1.00 95.19 174 SER A N 1
ATOM 1338 C CA . SER A 1 174 ? 12.749 4.088 -7.893 1.00 95.19 174 SER A CA 1
ATOM 1339 C C . SER A 1 174 ? 12.154 3.429 -9.128 1.00 95.19 174 SER A C 1
ATOM 1341 O O . SER A 1 174 ? 11.538 4.092 -9.952 1.00 95.19 174 SER A O 1
ATOM 1343 N N . VAL A 1 175 ? 12.298 2.108 -9.242 1.00 96.38 175 VAL A N 1
ATOM 1344 C CA . VAL A 1 175 ? 11.769 1.353 -10.378 1.00 96.38 175 VAL A CA 1
ATOM 1345 C C . VAL A 1 175 ? 10.243 1.414 -10.406 1.00 96.38 175 VAL A C 1
ATOM 1347 O O . VAL A 1 175 ? 9.672 1.540 -11.482 1.00 96.38 175 VAL A O 1
ATOM 1350 N N . ALA A 1 176 ? 9.575 1.393 -9.250 1.00 96.25 176 ALA A N 1
ATOM 1351 C CA . ALA A 1 176 ? 8.130 1.604 -9.178 1.00 96.25 176 ALA A CA 1
ATOM 1352 C C . ALA A 1 176 ? 7.713 2.995 -9.678 1.00 96.25 176 ALA A C 1
ATOM 1354 O O . ALA A 1 176 ? 6.766 3.109 -10.456 1.00 96.25 176 ALA A O 1
ATOM 1355 N N . ASP A 1 177 ? 8.429 4.040 -9.250 1.00 96.06 177 ASP A N 1
ATOM 1356 C CA . ASP A 1 177 ? 8.158 5.418 -9.669 1.00 96.06 177 ASP A CA 1
ATOM 1357 C C . ASP A 1 177 ? 8.384 5.575 -11.193 1.00 96.06 177 ASP A C 1
ATOM 1359 O O . ASP A 1 177 ? 7.575 6.199 -11.881 1.00 96.06 177 ASP A O 1
ATOM 1363 N N . GLU A 1 178 ? 9.423 4.937 -11.744 1.00 96.31 178 GLU A N 1
ATOM 1364 C CA . GLU A 1 178 ? 9.696 4.891 -13.186 1.00 96.31 178 GLU A CA 1
ATOM 1365 C C . GLU A 1 178 ? 8.629 4.099 -13.966 1.00 96.31 178 GLU A C 1
ATOM 1367 O O . GLU A 1 178 ? 8.166 4.566 -15.005 1.00 96.31 178 GLU A O 1
ATOM 1372 N N . MET A 1 179 ? 8.187 2.935 -13.468 1.00 96.50 179 MET A N 1
ATOM 1373 C CA . MET A 1 179 ? 7.122 2.140 -14.104 1.00 96.50 179 MET A CA 1
ATOM 1374 C C . MET A 1 179 ? 5.818 2.921 -14.197 1.00 96.50 179 MET A C 1
ATOM 1376 O O . MET A 1 179 ? 5.146 2.868 -15.224 1.00 96.50 179 MET A O 1
ATOM 1380 N N . PHE A 1 180 ? 5.469 3.657 -13.142 1.00 93.69 180 PHE A N 1
ATOM 1381 C CA . PHE A 1 180 ? 4.260 4.467 -13.143 1.00 93.69 180 PHE A CA 1
ATOM 1382 C C . PHE A 1 180 ? 4.355 5.644 -14.124 1.00 93.69 180 PHE A C 1
ATOM 1384 O O . PHE A 1 180 ? 3.380 5.977 -14.791 1.00 93.69 180 PHE A O 1
ATOM 1391 N N . ALA A 1 181 ? 5.524 6.285 -14.219 1.00 93.12 181 ALA A N 1
ATOM 1392 C CA . ALA A 1 181 ? 5.718 7.459 -15.066 1.00 93.12 181 ALA A CA 1
ATOM 1393 C C . ALA A 1 181 ? 5.891 7.124 -16.558 1.00 93.12 181 ALA A C 1
ATOM 1395 O O . ALA A 1 181 ? 5.483 7.911 -17.413 1.00 93.12 181 ALA A O 1
ATOM 1396 N N . GLU A 1 182 ? 6.526 5.994 -16.871 1.00 95.12 182 GLU A N 1
ATOM 1397 C CA . GLU A 1 182 ? 7.008 5.686 -18.224 1.00 95.12 182 GLU A CA 1
ATOM 1398 C C . GLU A 1 182 ? 6.415 4.400 -18.817 1.00 95.12 182 GLU A C 1
ATOM 1400 O O . GLU A 1 182 ? 6.509 4.188 -20.024 1.00 95.12 182 GLU A O 1
ATOM 1405 N N . GLY A 1 183 ? 5.768 3.566 -17.999 1.00 95.31 183 GLY A N 1
ATOM 1406 C CA . GLY A 1 183 ? 5.208 2.278 -18.404 1.00 95.31 183 GLY A CA 1
ATOM 1407 C C . GLY A 1 183 ? 6.163 1.104 -18.172 1.00 95.31 183 GLY A C 1
ATOM 1408 O O . GLY A 1 183 ? 7.387 1.230 -18.231 1.00 95.31 183 GLY A O 1
ATOM 1409 N N . VAL A 1 184 ? 5.594 -0.075 -17.905 1.00 96.69 184 VAL A N 1
ATOM 1410 C CA . VAL A 1 184 ? 6.345 -1.286 -17.530 1.00 96.69 184 VAL A CA 1
ATOM 1411 C C . VAL A 1 184 ? 7.287 -1.735 -18.651 1.00 96.69 184 VAL A C 1
ATOM 1413 O O . VAL A 1 184 ? 8.427 -2.111 -18.382 1.00 96.69 184 VAL A O 1
ATOM 1416 N N . GLU A 1 185 ? 6.859 -1.660 -19.910 1.00 96.69 185 GLU A N 1
ATOM 1417 C CA . GLU A 1 185 ? 7.637 -2.097 -21.073 1.00 96.69 185 GLU A CA 1
ATOM 1418 C C . GLU A 1 185 ? 8.947 -1.315 -21.234 1.00 96.69 185 GLU A C 1
ATOM 1420 O O . GLU A 1 185 ? 9.995 -1.909 -21.512 1.00 96.69 185 GLU A O 1
ATOM 1425 N N . GLU A 1 186 ? 8.913 0.000 -21.005 1.00 96.88 186 GLU A N 1
ATOM 1426 C CA . GLU A 1 186 ? 10.099 0.860 -21.070 1.00 96.88 186 GLU A CA 1
ATOM 1427 C C . GLU A 1 186 ? 11.108 0.493 -19.977 1.00 96.88 186 GLU A C 1
ATOM 1429 O O . GLU A 1 186 ? 12.320 0.439 -20.214 1.00 96.88 186 GLU A O 1
ATOM 1434 N N . ILE A 1 187 ? 10.616 0.153 -18.784 1.00 95.94 187 ILE A N 1
ATOM 1435 C CA . ILE A 1 187 ? 11.448 -0.277 -17.657 1.00 95.94 187 ILE A CA 1
ATOM 1436 C C . ILE A 1 187 ? 12.053 -1.656 -17.918 1.00 95.94 187 ILE A C 1
ATOM 1438 O O . ILE A 1 187 ? 13.251 -1.856 -17.690 1.00 95.94 187 ILE A O 1
ATOM 1442 N N . LEU A 1 188 ? 11.285 -2.592 -18.479 1.00 96.12 188 LEU A N 1
ATOM 1443 C CA . LEU A 1 188 ? 11.808 -3.893 -18.898 1.00 96.12 188 LEU A CA 1
ATOM 1444 C C . LEU A 1 188 ? 12.964 -3.735 -19.893 1.00 96.12 188 LEU A C 1
ATOM 1446 O O . LEU A 1 188 ? 14.027 -4.332 -19.699 1.00 96.12 188 LEU A O 1
ATOM 1450 N N . ALA A 1 189 ? 12.797 -2.887 -20.911 1.00 94.75 189 ALA A N 1
ATOM 1451 C CA . ALA A 1 189 ? 13.833 -2.618 -21.903 1.00 94.75 189 ALA A CA 1
ATOM 1452 C C . ALA A 1 189 ? 15.071 -1.947 -21.284 1.00 94.75 189 ALA A C 1
ATOM 1454 O O . ALA A 1 189 ? 16.195 -2.411 -21.497 1.00 94.75 189 ALA A O 1
ATOM 1455 N N . ARG A 1 190 ? 14.875 -0.898 -20.473 1.00 94.00 190 ARG A N 1
ATOM 1456 C CA . ARG A 1 190 ? 15.947 -0.134 -19.809 1.00 94.00 190 ARG A CA 1
ATOM 1457 C C . ARG A 1 190 ? 16.821 -1.009 -18.924 1.00 94.00 190 ARG A C 1
ATOM 1459 O O . ARG A 1 190 ? 18.046 -0.902 -18.960 1.00 94.00 190 ARG A O 1
ATOM 1466 N N . TYR A 1 191 ? 16.197 -1.868 -18.125 1.00 92.56 191 TYR A N 1
ATOM 1467 C CA . TYR A 1 191 ? 16.907 -2.703 -17.162 1.00 92.56 191 TYR A CA 1
ATOM 1468 C C . TYR A 1 191 ? 17.303 -4.071 -17.711 1.00 92.56 191 TYR A C 1
ATOM 1470 O O . TYR A 1 191 ? 17.977 -4.823 -17.001 1.00 92.56 191 TYR A O 1
ATOM 1478 N N . GLY A 1 192 ? 16.908 -4.401 -18.945 1.00 92.62 192 GLY A N 1
ATOM 1479 C CA . GLY A 1 192 ? 16.986 -5.764 -19.468 1.00 92.62 192 GLY A CA 1
ATOM 1480 C C . GLY A 1 192 ? 16.221 -6.758 -18.588 1.00 92.62 192 GLY A C 1
ATOM 1481 O O . GLY A 1 192 ? 16.594 -7.929 -18.520 1.00 92.62 192 GLY A O 1
ATOM 1482 N N . ALA A 1 193 ? 15.219 -6.285 -17.850 1.00 95.75 193 ALA A N 1
ATOM 1483 C CA . ALA A 1 193 ? 14.462 -7.090 -16.907 1.00 95.75 193 ALA A CA 1
ATOM 1484 C C . ALA A 1 193 ? 13.510 -8.040 -17.645 1.00 95.75 193 ALA A C 1
ATOM 1486 O O . ALA A 1 193 ? 13.279 -7.919 -18.850 1.00 95.75 193 ALA A O 1
ATOM 1487 N N . VAL A 1 194 ? 12.976 -9.013 -16.915 1.00 96.25 194 VAL A N 1
ATOM 1488 C CA . VAL A 1 194 ? 11.936 -9.916 -17.419 1.00 96.25 194 VAL A CA 1
ATOM 1489 C C . VAL A 1 194 ? 10.707 -9.807 -16.533 1.00 96.25 194 VAL A C 1
ATOM 1491 O O . VAL A 1 194 ? 10.846 -9.674 -15.321 1.00 96.25 194 VAL A O 1
ATOM 1494 N N . LEU A 1 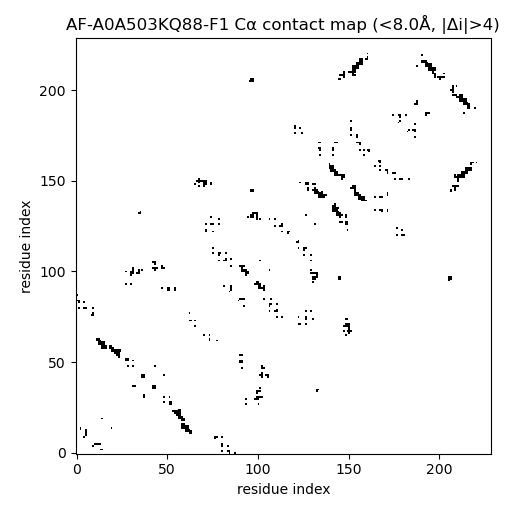195 ? 9.525 -9.856 -17.144 1.00 97.44 195 LEU A N 1
ATOM 1495 C CA . LEU A 1 195 ? 8.251 -9.934 -16.440 1.00 97.44 195 LEU A CA 1
ATOM 1496 C C . LEU A 1 195 ? 7.827 -11.401 -16.357 1.00 97.44 195 LEU A C 1
ATOM 1498 O O . LEU A 1 195 ? 7.742 -12.067 -17.391 1.00 97.44 195 LEU A O 1
ATOM 1502 N N . LEU A 1 196 ? 7.589 -11.893 -15.146 1.00 96.06 196 LEU A N 1
ATOM 1503 C CA . LEU A 1 196 ? 7.170 -13.268 -14.871 1.00 96.06 196 LEU A CA 1
ATOM 1504 C C . LEU A 1 196 ? 5.905 -13.266 -13.998 1.00 96.06 196 LEU A C 1
ATOM 1506 O O . LEU A 1 196 ? 5.716 -12.322 -13.231 1.00 96.06 196 LEU A O 1
ATOM 1510 N N . PRO A 1 197 ? 5.033 -14.285 -14.095 1.00 93.69 197 PRO A N 1
ATOM 1511 C CA . PRO A 1 197 ? 3.936 -14.450 -13.143 1.00 93.69 197 PRO A CA 1
ATOM 1512 C C . PRO A 1 197 ? 4.471 -14.680 -11.719 1.00 93.69 197 PRO A C 1
ATOM 1514 O O . PRO A 1 197 ? 5.590 -15.166 -11.542 1.00 93.69 197 PRO A O 1
ATOM 1517 N N . VAL A 1 198 ? 3.671 -14.315 -10.714 1.00 86.62 198 VAL A N 1
ATOM 1518 C CA . VAL A 1 198 ? 3.946 -14.607 -9.299 1.00 86.62 198 VAL A CA 1
ATOM 1519 C C . VAL A 1 198 ? 3.058 -15.773 -8.887 1.00 86.62 198 VAL A C 1
ATOM 1521 O O . VAL A 1 198 ? 1.864 -15.587 -8.676 1.00 86.62 198 VAL A O 1
ATOM 1524 N N . ASP A 1 199 ? 3.654 -16.958 -8.772 1.00 81.38 199 ASP A N 1
ATOM 1525 C CA . ASP A 1 199 ? 2.935 -18.206 -8.470 1.00 81.38 199 ASP A CA 1
ATOM 1526 C C . ASP A 1 199 ? 2.999 -18.584 -6.973 1.00 81.38 199 ASP A C 1
ATOM 1528 O O . ASP A 1 199 ? 2.545 -19.654 -6.574 1.00 81.38 199 ASP A O 1
ATOM 1532 N N . ASP A 1 200 ? 3.575 -17.716 -6.131 1.00 84.19 200 ASP A N 1
ATOM 1533 C CA . ASP A 1 200 ? 3.700 -17.933 -4.679 1.00 84.19 200 ASP A CA 1
ATOM 1534 C C . ASP A 1 200 ? 2.370 -17.755 -3.922 1.00 84.19 200 ASP A C 1
ATOM 1536 O O . ASP A 1 200 ? 2.274 -18.110 -2.743 1.00 84.19 200 ASP A O 1
ATOM 1540 N N . TYR A 1 201 ? 1.360 -17.185 -4.584 1.00 86.31 201 TYR A N 1
ATOM 1541 C CA . TYR A 1 201 ? 0.053 -16.863 -4.020 1.00 86.31 201 TYR A CA 1
ATOM 1542 C C . TYR A 1 201 ? -1.060 -17.362 -4.939 1.00 86.31 201 TYR A C 1
ATOM 1544 O O . TYR A 1 201 ? -0.988 -17.173 -6.153 1.00 86.31 201 TYR A O 1
ATOM 1552 N N . ASP A 1 202 ? -2.094 -17.961 -4.348 1.00 86.94 202 ASP A N 1
ATOM 1553 C CA . ASP A 1 202 ? -3.325 -18.299 -5.061 1.00 86.94 202 ASP A CA 1
ATOM 1554 C C . ASP A 1 202 ? -4.042 -17.012 -5.509 1.00 86.94 202 ASP A C 1
ATOM 1556 O O . ASP A 1 202 ? -3.918 -15.977 -4.856 1.00 86.94 202 ASP A O 1
ATOM 1560 N N . GLU A 1 203 ? -4.801 -17.062 -6.611 1.00 85.19 203 GLU A N 1
ATOM 1561 C CA . GLU A 1 203 ? -5.472 -15.883 -7.198 1.00 85.19 203 GLU A CA 1
ATOM 1562 C C . GLU A 1 203 ? -6.436 -15.167 -6.230 1.00 85.19 203 GLU A C 1
ATOM 1564 O O . GLU A 1 203 ? -6.741 -13.990 -6.419 1.00 85.19 203 GLU A O 1
ATOM 1569 N N . ASP A 1 204 ? -6.922 -15.867 -5.202 1.00 85.06 204 ASP A N 1
ATOM 1570 C CA . ASP A 1 204 ? -7.798 -15.345 -4.153 1.00 85.06 204 ASP A CA 1
ATOM 1571 C C . ASP A 1 204 ? -7.050 -14.841 -2.901 1.00 85.06 204 ASP A C 1
ATOM 1573 O O . ASP A 1 204 ? -7.678 -14.258 -2.013 1.00 85.06 204 ASP A O 1
ATOM 1577 N N . ASP A 1 205 ? -5.720 -14.993 -2.813 1.00 87.69 205 ASP A N 1
ATOM 1578 C CA . ASP A 1 205 ? -4.926 -14.384 -1.739 1.00 87.69 205 ASP A CA 1
ATOM 1579 C C . ASP A 1 205 ? -4.775 -12.877 -1.985 1.00 87.69 205 ASP A C 1
ATOM 1581 O O . ASP A 1 205 ? -4.375 -12.425 -3.056 1.00 87.69 205 ASP A O 1
ATOM 1585 N N . PHE A 1 206 ? -4.987 -12.071 -0.944 1.00 85.88 206 PHE A N 1
ATOM 1586 C CA . PHE A 1 206 ? -4.789 -10.618 -0.980 1.00 85.88 206 PHE A CA 1
ATOM 1587 C C . PHE A 1 206 ? -3.377 -10.161 -1.399 1.00 85.88 206 PHE A C 1
ATOM 1589 O O . PHE A 1 206 ? -3.189 -8.981 -1.688 1.00 85.88 206 PHE A O 1
ATOM 1596 N N . LYS A 1 207 ? -2.373 -11.047 -1.376 1.00 90.12 207 LYS A N 1
ATOM 1597 C CA . LYS A 1 207 ? -0.994 -10.799 -1.834 1.00 90.12 207 LYS A CA 1
ATOM 1598 C C . LYS A 1 207 ? -0.791 -11.085 -3.319 1.00 90.12 207 LYS A C 1
ATOM 1600 O O . LYS A 1 207 ? 0.237 -10.669 -3.855 1.00 90.12 207 LYS A O 1
ATOM 1605 N N . TYR A 1 208 ? -1.724 -11.782 -3.966 1.00 91.75 208 TYR A N 1
ATOM 1606 C CA . TYR A 1 208 ? -1.631 -12.106 -5.380 1.00 91.75 208 TYR A CA 1
ATOM 1607 C C . TYR A 1 208 ? -1.515 -10.834 -6.219 1.00 91.75 208 TYR A C 1
ATOM 1609 O O . TYR A 1 208 ? -2.270 -9.876 -6.050 1.00 91.75 208 TYR A O 1
ATOM 1617 N N . ASN A 1 209 ? -0.533 -10.815 -7.120 1.00 94.75 209 ASN A N 1
ATOM 1618 C CA . ASN A 1 209 ? -0.336 -9.713 -8.047 1.00 94.75 209 ASN A CA 1
ATOM 1619 C C . ASN A 1 209 ? -0.657 -10.188 -9.476 1.00 94.75 209 ASN A C 1
ATOM 1621 O O . ASN A 1 209 ? 0.176 -10.870 -10.079 1.00 94.75 209 ASN A O 1
ATOM 1625 N N . PRO A 1 210 ? -1.812 -9.798 -10.054 1.00 94.44 210 PRO A N 1
ATOM 1626 C CA . PRO A 1 210 ? -2.207 -10.222 -11.401 1.00 94.44 210 PRO A CA 1
ATOM 1627 C C . PRO A 1 210 ? -1.300 -9.657 -12.503 1.00 94.44 210 PRO A C 1
ATOM 1629 O O . PRO A 1 210 ? -1.341 -10.122 -13.640 1.00 94.44 210 PRO A O 1
ATOM 1632 N N . TYR A 1 211 ? -0.477 -8.655 -12.187 1.00 95.75 211 TYR A N 1
ATOM 1633 C CA . TYR A 1 211 ? 0.467 -8.045 -13.121 1.00 95.75 211 TYR A CA 1
ATOM 1634 C C . TYR A 1 211 ? 1.824 -8.755 -13.122 1.00 95.75 211 TYR A C 1
ATOM 1636 O O . TYR A 1 211 ? 2.662 -8.444 -13.964 1.00 95.75 211 TYR A O 1
ATOM 1644 N N . GLY A 1 212 ? 2.045 -9.716 -12.219 1.00 96.06 212 GLY A N 1
ATOM 1645 C CA . GLY A 1 212 ? 3.295 -10.456 -12.094 1.00 96.06 212 GLY A CA 1
ATOM 1646 C C . GLY A 1 212 ? 4.392 -9.676 -11.365 1.00 96.06 212 GLY A C 1
ATOM 1647 O O . GLY A 1 212 ? 4.129 -8.809 -10.530 1.00 96.06 212 GLY A O 1
ATOM 1648 N N . ALA A 1 213 ? 5.642 -10.011 -11.670 1.00 96.56 213 ALA A N 1
ATOM 1649 C CA . ALA A 1 213 ? 6.838 -9.447 -11.066 1.00 96.56 213 ALA A CA 1
ATOM 1650 C C . ALA A 1 213 ? 7.928 -9.191 -12.110 1.00 96.56 213 ALA A C 1
ATOM 1652 O O . ALA A 1 213 ? 8.223 -10.045 -12.953 1.00 96.56 213 ALA A O 1
ATOM 1653 N N . ILE A 1 214 ? 8.564 -8.021 -12.033 1.00 97.25 214 ILE A N 1
ATOM 1654 C CA . ILE A 1 214 ? 9.743 -7.696 -12.828 1.00 97.25 214 ILE A CA 1
ATOM 1655 C C . ILE A 1 214 ? 11.021 -8.114 -12.100 1.00 97.25 214 ILE A C 1
ATOM 1657 O O . ILE A 1 214 ? 11.292 -7.697 -10.975 1.00 97.25 214 ILE A O 1
ATOM 1661 N N . TYR A 1 215 ? 11.848 -8.908 -12.770 1.00 96.06 215 TYR A N 1
ATOM 1662 C CA . TYR A 1 215 ? 13.133 -9.372 -12.255 1.00 96.06 215 TYR A CA 1
ATOM 1663 C C . TYR A 1 215 ? 14.258 -8.561 -12.881 1.00 96.06 215 TYR A C 1
ATOM 1665 O O . TYR A 1 215 ? 14.564 -8.693 -14.072 1.00 96.06 215 TYR A O 1
ATOM 1673 N N . LEU A 1 216 ? 14.890 -7.711 -12.072 1.00 95.00 216 LEU A N 1
ATOM 1674 C CA . LEU A 1 216 ? 16.042 -6.933 -12.506 1.00 95.00 216 LEU A CA 1
ATOM 1675 C C . LEU A 1 216 ? 17.275 -7.837 -12.648 1.00 95.00 216 LEU A C 1
ATOM 1677 O O . LEU A 1 216 ? 17.488 -8.749 -11.855 1.00 95.00 216 LEU A O 1
ATOM 1681 N N . ARG A 1 217 ? 18.147 -7.559 -13.623 1.00 87.62 217 ARG A N 1
ATOM 1682 C CA . ARG A 1 217 ? 19.395 -8.325 -13.795 1.00 87.62 217 ARG A CA 1
ATOM 1683 C C . ARG A 1 217 ? 20.512 -7.857 -12.870 1.00 87.62 217 ARG A C 1
ATOM 1685 O O . ARG A 1 217 ? 20.584 -6.683 -12.512 1.00 87.62 217 ARG A O 1
ATOM 1692 N N . SER A 1 218 ? 21.426 -8.753 -12.513 1.00 72.69 218 SER A N 1
ATOM 1693 C CA . SER A 1 218 ? 22.554 -8.466 -11.615 1.00 72.69 218 SER A CA 1
ATOM 1694 C C . SER A 1 218 ? 23.601 -7.497 -12.186 1.00 72.69 218 SER A C 1
ATOM 1696 O O . SER A 1 218 ? 24.388 -6.942 -11.425 1.00 72.69 218 SER A O 1
ATOM 1698 N N . ASP A 1 219 ? 23.638 -7.292 -13.504 1.00 64.06 219 ASP A N 1
ATOM 1699 C CA . ASP A 1 219 ? 24.723 -6.620 -14.233 1.00 64.06 219 ASP A CA 1
ATOM 1700 C C . ASP A 1 219 ? 24.494 -5.124 -14.517 1.00 64.06 219 ASP A C 1
ATOM 1702 O O . ASP A 1 219 ? 25.456 -4.393 -14.762 1.00 64.06 219 ASP A O 1
ATOM 1706 N N . ASN A 1 220 ? 23.264 -4.624 -14.393 1.00 55.72 220 ASN A N 1
ATOM 1707 C CA . ASN A 1 220 ? 22.963 -3.203 -14.567 1.00 55.72 220 ASN A CA 1
ATOM 1708 C C . ASN A 1 220 ? 23.145 -2.425 -13.255 1.00 55.72 220 ASN A C 1
ATOM 1710 O O . ASN A 1 220 ? 22.209 -2.238 -12.474 1.00 55.72 220 ASN A O 1
ATOM 1714 N N . ARG A 1 221 ? 24.376 -1.954 -13.011 1.00 49.94 221 ARG A N 1
ATOM 1715 C CA . ARG A 1 221 ? 24.678 -0.979 -11.951 1.00 49.94 221 ARG A CA 1
ATOM 1716 C C . ARG A 1 221 ? 23.989 0.351 -12.263 1.00 49.94 221 ARG A C 1
ATOM 1718 O O . ARG A 1 221 ? 24.499 1.137 -13.057 1.00 49.94 221 ARG A O 1
ATOM 1725 N N . LEU A 1 222 ? 22.876 0.636 -11.593 1.00 52.16 222 LEU A N 1
ATOM 1726 C CA . LEU A 1 222 ? 22.422 2.013 -11.427 1.00 52.16 222 LEU A CA 1
ATOM 1727 C C . LEU A 1 222 ? 23.428 2.715 -10.515 1.00 52.16 222 LEU A C 1
ATOM 1729 O O . LEU A 1 222 ? 23.456 2.475 -9.310 1.00 52.16 222 LEU A O 1
ATOM 1733 N N . VAL A 1 223 ? 24.297 3.543 -11.088 1.00 39.84 223 VAL A N 1
ATOM 1734 C CA . VAL A 1 223 ? 25.036 4.532 -10.302 1.00 39.84 223 VAL A CA 1
ATOM 1735 C C . VAL A 1 223 ? 24.022 5.619 -9.942 1.00 39.84 223 VAL A C 1
ATOM 1737 O O . VAL A 1 223 ? 23.482 6.233 -10.864 1.00 39.84 223 VAL A O 1
ATOM 1740 N N . PRO A 1 224 ? 23.729 5.874 -8.654 1.00 39.94 224 PRO A N 1
ATOM 1741 C CA . PRO A 1 224 ? 22.871 6.989 -8.280 1.00 39.94 224 PRO A CA 1
ATOM 1742 C C . PRO A 1 224 ? 23.514 8.275 -8.784 1.00 39.94 224 PRO A C 1
ATOM 1744 O O . PRO A 1 224 ? 24.687 8.536 -8.495 1.00 39.94 224 PRO A O 1
ATOM 1747 N N . GLN A 1 225 ? 22.772 9.079 -9.544 1.00 38.84 225 GLN A N 1
ATOM 1748 C CA . GLN A 1 225 ? 23.205 10.445 -9.795 1.00 38.84 225 GLN A CA 1
ATOM 1749 C C . GLN A 1 225 ? 23.256 11.158 -8.443 1.00 38.84 225 GLN A C 1
ATOM 1751 O O . GLN A 1 225 ? 22.279 11.203 -7.700 1.00 38.84 225 GLN A O 1
ATOM 1756 N N . SER A 1 226 ? 24.449 11.635 -8.109 1.00 37.28 226 SER A N 1
ATOM 1757 C CA . SER A 1 226 ? 24.782 12.350 -6.886 1.00 37.28 226 SER A CA 1
ATOM 1758 C C . SER A 1 226 ? 23.735 13.409 -6.542 1.00 37.28 226 SER A C 1
ATOM 1760 O O . SER A 1 226 ? 23.510 14.334 -7.325 1.00 37.28 226 SER A O 1
ATOM 1762 N N . ILE A 1 227 ? 23.156 13.300 -5.345 1.00 37.88 227 ILE A N 1
ATOM 1763 C CA . ILE A 1 227 ? 22.432 14.389 -4.691 1.00 37.88 227 ILE A CA 1
ATOM 1764 C C . ILE A 1 227 ? 23.459 15.501 -4.466 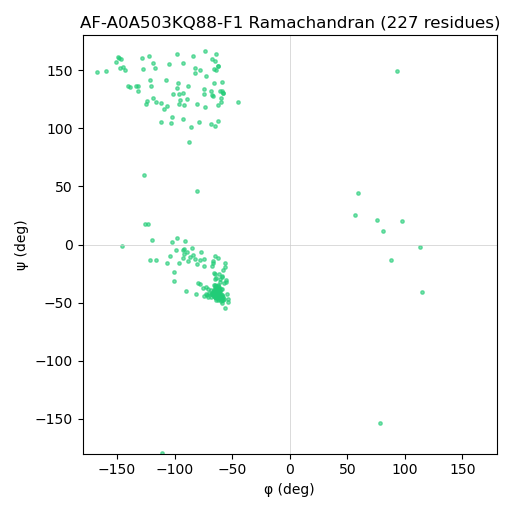1.00 37.88 227 ILE A C 1
ATOM 1766 O O . ILE A 1 227 ? 24.360 15.363 -3.637 1.00 37.88 227 ILE A O 1
ATOM 1770 N N . ASN A 1 228 ? 23.373 16.569 -5.258 1.00 36.25 228 ASN A N 1
ATOM 1771 C CA . ASN A 1 228 ? 24.118 17.785 -4.971 1.00 36.25 228 ASN A CA 1
ATOM 1772 C C . ASN A 1 228 ? 23.565 18.393 -3.676 1.00 36.25 228 ASN A C 1
ATOM 1774 O O . ASN A 1 228 ? 22.356 18.563 -3.530 1.00 36.25 228 ASN A O 1
ATOM 1778 N N . SER A 1 229 ? 24.509 18.650 -2.770 1.00 38.47 229 SER A N 1
ATOM 1779 C CA . SER A 1 229 ? 24.423 19.314 -1.464 1.00 38.47 229 SER A CA 1
ATOM 1780 C C . SER A 1 229 ? 23.540 20.552 -1.409 1.00 38.47 229 SER A C 1
ATOM 1782 O O . SER A 1 229 ? 23.654 21.365 -2.357 1.00 38.47 229 SER A O 1
#

Sequence (229 aa):
MIQSAIDNFAPGFEIDTEFSQEAADDRMARSFDLCWDRVHKGAWTEEDEEAVLEHGCVIYVLGPHMDAEGAVETSATALRLIVYALNNGAIAAKGESAGVAHGAARWKQLGQNVEHAKEDATLARLCRLAFSRRPLSDGEFLCSVGFHLIGLPEVFVPRSRTDDELMLSYIIDSVADEMFAEGVEEILARYGAVLLPVDDYDEDDFKYNPYGAIYLRSDNRLVPQSINS

Secondary structure (DSSP, 8-state):
-HHHHHHHH-TT-EEEEEEEESS--THHHHHHHT-GGGGSTTSS-HHHHHHHHH---EEEEEPPP--TTTHHHHHHHHHHHHHHHHHTT-----BTTTTB---HHHHHHHHHHHHH--SHHHHHHHHHHHH-EEEEE-SSEEEEE-GGGGT--EEEEEGGG-S-HHHHHHHHHHHHHHHHHH-HHHHHHHHT-EEE---SS-TTSTT--TT-EEE--TT---PPP----

Mean predicted aligned error: 5.54 Å

Radius of gyration: 17.77 Å; Cα contacts (8 Å, |Δi|>4): 382; chains: 1; bounding box: 47×38×45 Å

Solvent-accessible surface area (backbone atoms only — not comparable to full-atom values): 12669 Å² total; per-residue (Å²): 113,66,66,59,50,28,78,73,74,32,81,66,43,46,75,39,73,85,76,28,37,90,37,59,63,86,59,46,47,59,17,36,70,69,21,64,51,71,80,42,91,80,50,60,52,72,66,40,53,47,32,45,70,65,42,56,54,41,82,38,71,45,71,54,93,68,50,56,85,49,10,38,61,51,38,48,43,52,40,47,51,50,38,51,37,52,74,72,75,45,66,61,59,70,36,73,38,34,43,27,19,61,26,56,69,46,47,41,51,49,34,54,50,46,77,68,44,88,44,70,64,56,35,33,51,46,37,42,68,66,35,33,35,59,68,41,73,85,80,62,32,36,27,46,38,27,37,42,53,49,43,35,45,26,40,32,41,39,45,83,65,49,92,49,64,68,59,52,38,51,49,46,53,49,52,51,55,45,28,70,73,66,35,61,69,55,49,29,62,73,54,66,29,49,81,41,79,53,82,93,40,56,90,84,39,68,55,39,34,95,68,12,28,35,39,46,50,68,80,69,78,79,74,76,80,77,81,79,130

Nearest PDB structures (foldseek):
  7ea9-assembly2_D  TM=3.613E-01  e=5.665E+00  Homo sapiens

pLDDT: mean 89.49, std 11.7, range [36.25, 97.69]